Protein AF-A0AAV9L7Q2-F1 (afdb_monomer_lite)

Foldseek 3Di:
DDQCCVAPVDDPDDDDRLDDPVQQCDDLQQLHVVDPPPVLLVLLVLQVVLLCLLVQPPDPVSVVCCVPFQVPHRLQVTCRPVPDPSSNCSSVSCVLCVVLVHPSCVANVDPDGDSVVSSDSSVDDHDGDPCSCLQPVDPDDPVVSVQVSCLVVQRDDQLVVCVVVVNDDDQADPFQSPDGTGSCCCCPNPPRNVVD

Organism: NCBI:txid50273

Secondary structure (DSSP, 8-state):
--HHHHHHSSSSS----SS-HHHHHS-GGGTS-----HHHHHHHHHHHHHHHHHTT-S-HHHHHHIIIIITTS-GGG---TTS-HHHHHHHHTTHHHHHTT--HHHHHS-S---HHHHHHHTT---PPPTTHHHHHS--S-HHHHHHHHHHHTT-S--HHHHHTTT-----B-TTTSSSB--HHIIIII-TTGGG-

Sequence (196 aa):
MCKRFLWKGDAQSKGKALIAWDTLCWHNVVGGLNITDVYIWNKAAILKHLWNLAQKKDKLWIVRVHTYYIKGRRPWEVAGQQASWMVRKIIQAGHWISEAGIPMTEIMDADDFTIKGMHKKLRGDFIKVPWRRLTCINQGNSKWIFILYLTIHRRLYTMDRLDKWGIHTDQVCALCKQELETHQHLFFSCTMAARI

Radius of gyration: 24.39 Å; chains: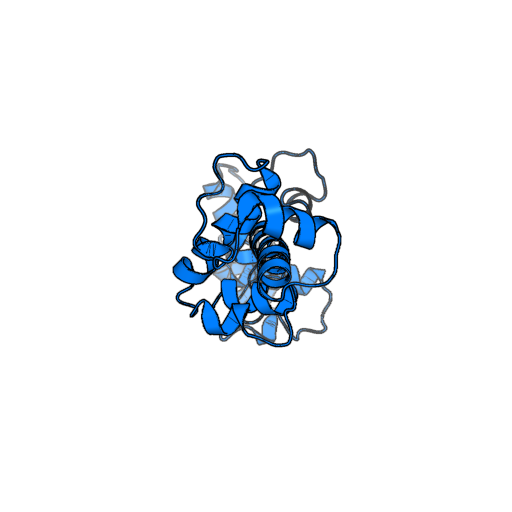 1; bounding box: 53×34×66 Å

InterPro domains:
  IPR026960 Reverse transcriptase zinc-binding domain [PF13966] (113-195)

Structure (mmCIF, N/CA/C/O backbone):
data_AF-A0AAV9L7Q2-F1
#
_entry.id   AF-A0AAV9L7Q2-F1
#
loop_
_atom_site.group_PDB
_atom_site.id
_atom_site.type_symbol
_atom_site.label_atom_id
_atom_site.label_alt_id
_atom_site.label_comp_id
_atom_site.label_asym_id
_atom_site.label_entity_id
_atom_site.label_seq_id
_atom_site.pdbx_PDB_ins_code
_atom_site.Cartn_x
_atom_site.Cartn_y
_atom_site.Cartn_z
_atom_site.occupancy
_atom_site.B_iso_or_equiv
_atom_site.auth_seq_id
_atom_site.auth_comp_id
_atom_site.auth_asym_id
_atom_site.auth_atom_id
_atom_site.pdbx_PDB_model_num
ATOM 1 N N . MET A 1 1 ? 9.980 6.370 5.072 1.00 55.12 1 MET A N 1
ATOM 2 C CA . MET A 1 1 ? 10.642 6.617 3.770 1.00 55.12 1 MET A CA 1
ATOM 3 C C . MET A 1 1 ? 9.887 7.730 3.053 1.00 55.12 1 MET A C 1
ATOM 5 O O . MET A 1 1 ? 8.682 7.595 2.889 1.00 55.12 1 MET A O 1
ATOM 9 N N . CYS A 1 2 ? 10.539 8.834 2.683 1.00 66.25 2 CYS A N 1
ATOM 10 C CA . CYS A 1 2 ? 9.882 9.935 1.967 1.00 66.25 2 CYS A CA 1
ATOM 11 C C . CYS A 1 2 ? 9.852 9.647 0.456 1.00 66.25 2 CYS A C 1
ATOM 13 O O . CYS A 1 2 ? 10.882 9.289 -0.115 1.00 66.25 2 CYS A O 1
ATOM 15 N N . LYS A 1 3 ? 8.699 9.848 -0.202 1.00 73.69 3 LYS A N 1
ATOM 16 C CA . LYS A 1 3 ? 8.535 9.677 -1.661 1.00 73.69 3 LYS A CA 1
ATOM 17 C C . LYS A 1 3 ? 9.575 10.450 -2.472 1.00 73.69 3 LYS A C 1
ATOM 19 O O . 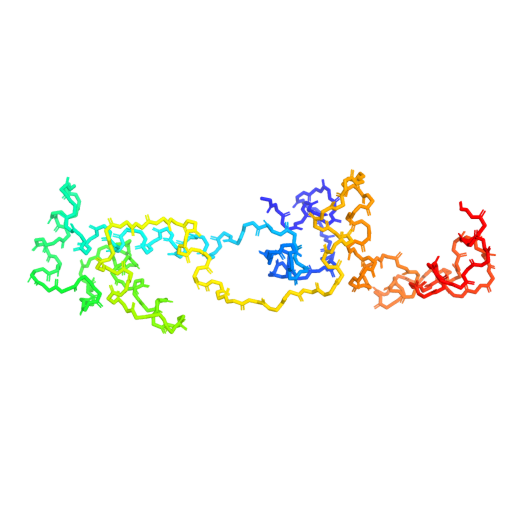LYS A 1 3 ? 10.014 9.962 -3.505 1.00 73.69 3 LYS A O 1
ATOM 24 N N . ARG A 1 4 ? 9.975 11.636 -2.007 1.00 76.06 4 ARG A N 1
ATOM 25 C CA . ARG A 1 4 ? 10.960 12.494 -2.689 1.00 76.06 4 ARG A CA 1
ATOM 26 C C . ARG A 1 4 ? 12.377 11.936 -2.603 1.00 76.06 4 ARG A C 1
ATOM 28 O O . ARG A 1 4 ? 13.047 11.829 -3.626 1.00 76.06 4 ARG A O 1
ATOM 35 N N . PHE A 1 5 ? 12.758 11.465 -1.417 1.00 79.50 5 PHE A N 1
ATOM 36 C CA . PHE A 1 5 ? 14.078 10.891 -1.172 1.00 79.50 5 PHE A CA 1
ATOM 37 C C . PHE A 1 5 ? 14.371 9.706 -2.095 1.00 79.50 5 PHE A C 1
ATOM 39 O O . PHE A 1 5 ? 15.460 9.619 -2.647 1.00 79.50 5 PHE A O 1
ATOM 46 N N . LEU A 1 6 ? 13.382 8.838 -2.338 1.00 81.00 6 LEU A N 1
ATOM 47 C CA . LEU A 1 6 ? 13.566 7.675 -3.211 1.00 81.00 6 LEU A CA 1
ATOM 48 C C . LEU A 1 6 ? 13.967 8.054 -4.648 1.00 81.00 6 LEU A C 1
ATOM 50 O O . LEU A 1 6 ? 14.727 7.328 -5.278 1.00 81.00 6 LEU A O 1
ATOM 54 N N . TRP A 1 7 ? 13.452 9.168 -5.174 1.00 83.00 7 TRP A N 1
ATOM 55 C CA . TRP A 1 7 ? 13.636 9.540 -6.581 1.00 83.00 7 TRP A CA 1
ATOM 56 C C . TRP A 1 7 ? 14.749 10.555 -6.825 1.00 83.00 7 TRP A C 1
ATOM 58 O O . TRP A 1 7 ? 15.252 10.632 -7.945 1.00 83.00 7 TRP A O 1
ATOM 68 N N . LYS A 1 8 ? 15.104 11.358 -5.820 1.00 78.81 8 LYS A N 1
ATOM 69 C CA . LYS A 1 8 ? 16.097 12.431 -5.960 1.00 78.81 8 LYS A CA 1
ATOM 70 C C . LYS A 1 8 ? 17.261 12.348 -4.975 1.00 78.81 8 LYS A C 1
ATOM 72 O O . LYS A 1 8 ? 18.233 13.063 -5.158 1.00 78.81 8 LYS A O 1
ATOM 77 N N . GLY A 1 9 ? 17.192 11.473 -3.972 1.00 79.00 9 GLY A N 1
ATOM 78 C CA . GLY A 1 9 ? 18.220 11.364 -2.933 1.00 79.00 9 GLY A CA 1
ATOM 79 C C . GLY A 1 9 ? 18.157 12.470 -1.877 1.00 79.00 9 GLY A C 1
ATOM 80 O O . GLY A 1 9 ? 18.974 12.482 -0.964 1.00 79.00 9 GLY A O 1
ATOM 81 N N . ASP A 1 10 ? 17.171 13.368 -1.957 1.00 77.69 10 ASP A N 1
ATOM 82 C CA . ASP A 1 10 ? 16.963 14.444 -0.993 1.00 77.69 10 ASP A CA 1
ATOM 83 C C . ASP A 1 10 ? 15.457 14.665 -0.708 1.00 77.69 10 ASP A C 1
ATOM 85 O O . ASP A 1 10 ? 14.577 14.125 -1.388 1.00 77.69 10 ASP A O 1
ATOM 89 N N . ALA A 1 11 ? 15.144 15.425 0.346 1.00 74.19 11 ALA A N 1
ATOM 90 C CA . ALA A 1 11 ? 13.765 15.695 0.763 1.00 74.19 11 ALA A CA 1
ATOM 91 C C . ALA A 1 11 ? 13.151 16.982 0.169 1.00 74.19 11 ALA A C 1
ATOM 93 O O . ALA A 1 11 ? 11.924 17.145 0.213 1.00 74.19 11 ALA A O 1
ATOM 94 N N . GLN A 1 12 ? 13.973 17.893 -0.357 1.00 75.94 12 GLN A N 1
ATOM 95 C CA . GLN A 1 12 ? 13.590 19.276 -0.671 1.00 75.94 12 GLN A CA 1
ATOM 96 C C . GLN A 1 12 ? 13.444 19.544 -2.171 1.00 75.94 12 GLN A C 1
ATOM 98 O O . GLN A 1 12 ? 12.677 20.422 -2.572 1.00 75.94 12 GLN A O 1
ATOM 103 N N . SER A 1 13 ? 14.125 18.779 -3.015 1.00 73.44 13 SER A N 1
ATOM 104 C CA . SER A 1 13 ? 14.083 18.937 -4.455 1.00 73.44 13 SER A CA 1
ATOM 105 C C . SER A 1 13 ? 12.725 18.534 -5.013 1.00 73.44 13 SER A C 1
ATOM 107 O O . SER A 1 13 ? 12.069 17.559 -4.619 1.00 73.44 13 SER A O 1
ATOM 109 N N . LYS A 1 14 ? 12.276 19.341 -5.972 1.00 68.81 14 LYS A N 1
ATOM 110 C CA . LYS A 1 14 ? 11.102 19.036 -6.778 1.00 68.81 14 LYS A CA 1
ATOM 111 C C . LYS A 1 14 ? 11.534 18.040 -7.851 1.00 68.81 14 LYS A C 1
ATOM 113 O O . LYS A 1 14 ? 12.438 18.303 -8.638 1.00 68.81 14 LYS A O 1
ATOM 118 N N . GLY A 1 15 ? 10.894 16.877 -7.876 1.00 68.56 15 GLY A N 1
ATOM 119 C CA . GLY A 1 15 ? 11.212 15.808 -8.815 1.00 68.56 15 GLY A CA 1
ATOM 120 C C . GLY A 1 15 ? 9.978 15.016 -9.217 1.00 68.56 15 GLY A C 1
ATOM 121 O O . GLY A 1 15 ? 9.028 14.886 -8.444 1.00 68.56 15 GLY A O 1
ATOM 122 N N . LYS A 1 16 ? 9.999 14.479 -10.440 1.00 75.75 16 LYS A N 1
ATOM 123 C CA . LYS A 1 16 ? 8.966 13.566 -10.930 1.00 75.75 16 LYS A CA 1
ATOM 124 C C . LYS A 1 16 ? 9.207 12.171 -10.348 1.00 75.75 16 LYS A C 1
ATOM 126 O O . LYS A 1 16 ? 10.326 11.664 -10.376 1.00 75.75 16 LYS A O 1
ATOM 131 N N . ALA A 1 17 ? 8.151 11.559 -9.819 1.00 83.88 17 ALA A N 1
ATOM 132 C CA . ALA A 1 17 ? 8.174 10.161 -9.407 1.00 83.88 17 ALA A CA 1
ATOM 133 C C . ALA A 1 17 ? 8.023 9.268 -10.642 1.00 83.88 17 ALA A C 1
ATOM 135 O O . ALA A 1 17 ? 7.105 9.474 -11.434 1.00 83.88 17 ALA A O 1
ATOM 136 N N . LEU A 1 18 ? 8.904 8.280 -10.80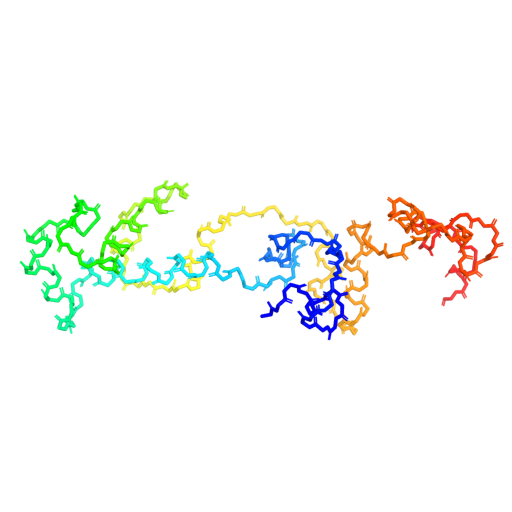3 1.00 86.75 18 LEU A N 1
ATOM 137 C CA . LEU A 1 18 ? 8.865 7.387 -11.965 1.00 86.75 18 LEU A CA 1
ATOM 138 C C . LEU A 1 18 ? 7.762 6.329 -11.858 1.00 86.75 18 LEU A C 1
ATOM 140 O O . LEU A 1 18 ? 7.194 5.914 -12.869 1.00 86.75 18 LEU A O 1
ATOM 144 N N . ILE A 1 19 ? 7.454 5.908 -10.632 1.00 88.81 19 ILE A N 1
ATOM 145 C CA . ILE A 1 19 ? 6.418 4.925 -10.306 1.00 88.81 19 ILE A CA 1
ATOM 146 C C . ILE A 1 19 ? 5.491 5.525 -9.243 1.00 88.81 19 ILE A C 1
ATOM 148 O O . ILE A 1 19 ? 5.931 6.284 -8.369 1.00 88.81 19 ILE A O 1
ATOM 152 N N . ALA A 1 20 ? 4.196 5.214 -9.345 1.00 88.00 20 ALA A N 1
ATOM 153 C CA . ALA A 1 20 ? 3.194 5.636 -8.374 1.00 88.00 20 ALA A CA 1
ATOM 154 C C . ALA A 1 20 ? 3.522 5.078 -6.981 1.00 88.00 20 ALA A C 1
ATOM 156 O O . ALA A 1 20 ? 4.035 3.970 -6.846 1.00 88.00 20 ALA A O 1
ATOM 157 N N . TRP A 1 21 ? 3.232 5.856 -5.936 1.00 85.75 21 TRP A N 1
ATOM 158 C CA . TRP A 1 21 ? 3.586 5.463 -4.570 1.00 85.75 21 TRP A CA 1
ATOM 159 C C . TRP A 1 21 ? 2.870 4.178 -4.143 1.00 85.75 21 TRP A C 1
ATOM 161 O O . TRP A 1 21 ? 3.506 3.284 -3.595 1.00 85.75 21 TRP A O 1
ATOM 171 N N . ASP A 1 22 ? 1.596 4.048 -4.510 1.00 86.62 22 ASP A N 1
ATOM 172 C CA . ASP A 1 22 ? 0.780 2.873 -4.198 1.00 86.62 22 ASP A CA 1
ATOM 173 C C . ASP A 1 22 ? 1.386 1.593 -4.788 1.00 86.62 22 ASP A C 1
ATOM 175 O O . ASP A 1 22 ? 1.487 0.580 -4.101 1.00 86.62 22 ASP A O 1
ATOM 179 N N . THR A 1 23 ? 1.913 1.659 -6.017 1.00 88.06 23 THR A N 1
ATOM 180 C CA . THR A 1 23 ? 2.610 0.533 -6.659 1.00 88.06 23 THR A CA 1
ATOM 181 C C . THR A 1 23 ? 3.879 0.139 -5.905 1.00 88.06 23 THR A C 1
ATOM 183 O O . THR A 1 23 ? 4.173 -1.046 -5.773 1.00 88.06 23 THR A O 1
ATOM 186 N N . LEU A 1 24 ? 4.635 1.102 -5.368 1.00 89.12 24 LEU A N 1
ATOM 187 C CA . LEU A 1 24 ? 5.830 0.802 -4.569 1.00 89.12 24 LEU A CA 1
ATOM 188 C C . LEU A 1 24 ? 5.479 0.139 -3.231 1.00 89.12 24 LEU A C 1
ATOM 190 O O . LEU A 1 24 ? 6.252 -0.679 -2.726 1.00 89.12 24 LEU A O 1
ATOM 194 N N . CYS A 1 25 ? 4.321 0.485 -2.667 1.00 89.19 25 CYS A N 1
ATOM 195 C CA . CYS A 1 25 ? 3.822 -0.079 -1.419 1.00 89.19 25 CYS A CA 1
ATOM 196 C C . CYS A 1 25 ? 3.298 -1.518 -1.549 1.00 89.19 25 CYS A C 1
ATOM 198 O O . CYS A 1 25 ? 3.105 -2.217 -0.547 1.00 89.19 25 CYS A O 1
ATOM 200 N N . TRP A 1 26 ? 3.089 -1.998 -2.775 1.00 87.19 26 TRP A N 1
ATOM 201 C CA . TRP A 1 26 ? 2.716 -3.385 -3.009 1.00 87.19 26 TRP A CA 1
ATOM 202 C C . TRP A 1 26 ? 3.839 -4.357 -2.640 1.00 87.19 26 TRP A C 1
ATOM 204 O O . TRP A 1 26 ? 5.021 -4.009 -2.599 1.00 87.19 26 TRP A O 1
ATOM 214 N N . HIS A 1 27 ? 3.472 -5.612 -2.377 1.00 86.94 27 HIS A N 1
ATOM 215 C CA . HIS A 1 27 ? 4.446 -6.657 -2.080 1.00 86.94 27 HIS A CA 1
ATOM 216 C C . HIS A 1 27 ? 5.370 -6.896 -3.286 1.00 86.94 27 HIS A C 1
ATOM 218 O O . HIS A 1 27 ? 4.969 -6.748 -4.442 1.00 86.94 27 HIS A O 1
ATOM 224 N N . ASN A 1 28 ? 6.607 -7.318 -3.033 1.00 86.06 28 ASN A N 1
ATOM 225 C CA . ASN A 1 28 ? 7.577 -7.541 -4.106 1.00 86.06 28 ASN A CA 1
ATOM 226 C C . ASN A 1 28 ? 7.068 -8.572 -5.139 1.00 86.06 28 ASN A C 1
ATOM 228 O O . ASN A 1 28 ? 7.155 -8.346 -6.344 1.00 86.06 28 ASN A O 1
ATOM 232 N N . VAL A 1 29 ? 6.413 -9.644 -4.677 1.00 87.50 29 VAL A N 1
ATOM 233 C CA . VAL A 1 29 ? 5.844 -10.707 -5.531 1.00 87.50 29 VAL A CA 1
ATOM 234 C C . VAL A 1 29 ? 4.767 -10.247 -6.514 1.00 87.50 29 VAL A C 1
ATOM 236 O O . VAL A 1 29 ? 4.442 -11.004 -7.425 1.00 87.50 29 VAL A O 1
ATOM 239 N N . VAL A 1 30 ? 4.206 -9.052 -6.329 1.00 89.00 30 VAL A N 1
ATOM 240 C CA . VAL A 1 30 ? 3.172 -8.468 -7.203 1.00 89.00 30 VAL A CA 1
ATOM 241 C C . VAL A 1 30 ? 3.696 -7.237 -7.946 1.00 89.00 30 VAL A C 1
ATOM 243 O O . VAL A 1 30 ? 2.945 -6.518 -8.592 1.00 89.00 30 VAL A O 1
ATOM 246 N N . GLY A 1 31 ? 5.007 -7.001 -7.871 1.00 87.62 31 GLY A N 1
ATOM 247 C CA . GLY A 1 31 ? 5.688 -5.947 -8.606 1.00 87.62 31 GLY A CA 1
ATOM 248 C C . GLY A 1 31 ? 5.847 -4.620 -7.868 1.00 87.62 31 GLY A C 1
ATOM 249 O O . GLY A 1 31 ? 6.165 -3.619 -8.513 1.00 87.62 31 GLY A O 1
ATOM 250 N N . GLY A 1 32 ? 5.673 -4.600 -6.544 1.00 90.31 32 GLY A N 1
ATOM 251 C CA . GLY A 1 32 ? 6.060 -3.468 -5.697 1.00 90.31 32 GLY A CA 1
ATOM 252 C C . GLY A 1 32 ? 7.448 -3.615 -5.069 1.00 90.31 32 GLY A C 1
ATOM 253 O O . GLY A 1 32 ? 8.213 -4.513 -5.418 1.00 90.31 32 GLY A O 1
ATOM 254 N N . LEU A 1 33 ? 7.773 -2.732 -4.123 1.00 87.81 33 LEU A N 1
ATOM 255 C CA . LEU A 1 33 ? 9.021 -2.757 -3.343 1.00 87.81 33 LEU A CA 1
ATOM 256 C C . LEU A 1 33 ? 8.795 -3.137 -1.874 1.00 87.81 33 LEU A C 1
ATOM 258 O O . LEU A 1 33 ? 9.715 -3.062 -1.064 1.00 87.81 33 LEU A O 1
ATOM 262 N N . ASN A 1 34 ? 7.576 -3.552 -1.522 1.00 87.38 34 ASN A N 1
ATOM 263 C CA . ASN A 1 34 ? 7.167 -3.895 -0.163 1.00 87.38 34 ASN A CA 1
ATOM 264 C C . ASN A 1 34 ? 7.378 -2.746 0.843 1.00 87.38 34 ASN A C 1
ATOM 266 O O . ASN A 1 34 ? 7.644 -2.982 2.022 1.00 87.38 34 ASN A O 1
ATOM 270 N N . ILE A 1 35 ? 7.264 -1.496 0.381 1.00 88.69 35 ILE A N 1
ATOM 271 C CA . ILE A 1 35 ? 7.284 -0.326 1.262 1.00 88.69 35 ILE A CA 1
ATOM 272 C C . ILE A 1 35 ? 5.987 -0.320 2.074 1.00 88.69 35 ILE A C 1
ATOM 274 O O . ILE A 1 35 ? 4.900 -0.453 1.521 1.00 88.69 35 ILE A O 1
ATOM 278 N N . THR A 1 36 ? 6.074 -0.149 3.392 1.00 86.81 36 THR A N 1
ATOM 279 C CA . THR A 1 36 ? 4.872 -0.112 4.232 1.00 86.81 36 THR A CA 1
ATOM 280 C C . THR A 1 36 ? 3.973 1.057 3.841 1.00 86.81 36 THR A C 1
ATOM 282 O O . THR A 1 36 ? 4.381 2.218 3.926 1.00 86.81 36 THR A O 1
ATOM 285 N N . ASP A 1 37 ? 2.736 0.746 3.456 1.00 89.44 37 ASP A N 1
ATOM 286 C CA . ASP A 1 37 ? 1.684 1.739 3.289 1.00 89.44 37 ASP A CA 1
ATOM 287 C C . ASP A 1 37 ? 1.263 2.250 4.671 1.00 89.44 37 ASP A C 1
ATOM 289 O O . ASP A 1 37 ? 0.546 1.585 5.420 1.00 89.44 37 ASP A O 1
ATOM 293 N N . VAL A 1 38 ? 1.741 3.442 5.026 1.00 89.81 38 VAL A N 1
ATOM 294 C CA . VAL A 1 38 ? 1.464 4.062 6.327 1.00 89.81 38 VAL A CA 1
ATOM 295 C C . VAL A 1 38 ? -0.030 4.334 6.509 1.00 89.81 38 VAL A C 1
ATOM 297 O O . VAL A 1 38 ? -0.523 4.271 7.634 1.00 89.81 38 VAL A O 1
ATOM 300 N N . TYR A 1 39 ? -0.769 4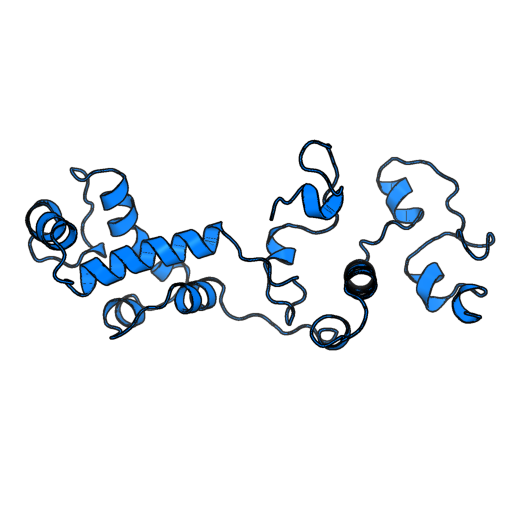.598 5.430 1.00 90.62 39 TYR A N 1
ATOM 301 C CA . TYR A 1 39 ? -2.196 4.879 5.501 1.00 90.62 39 TYR A CA 1
ATOM 302 C C . TYR A 1 39 ? -2.985 3.616 5.863 1.00 90.62 39 TYR A C 1
ATOM 304 O O . TYR A 1 39 ? -3.751 3.624 6.831 1.00 90.62 39 TYR A O 1
ATOM 312 N N . ILE A 1 40 ? -2.738 2.501 5.169 1.00 91.75 40 ILE A N 1
ATOM 313 C CA . ILE A 1 40 ? -3.384 1.215 5.485 1.00 91.75 40 ILE A CA 1
ATOM 314 C C . ILE A 1 40 ? -2.890 0.682 6.836 1.00 91.75 40 ILE A C 1
ATOM 316 O O . ILE A 1 40 ? -3.672 0.137 7.617 1.00 91.75 40 ILE A O 1
ATOM 320 N N . TRP A 1 41 ? -1.609 0.869 7.164 1.00 93.81 41 TRP A N 1
ATOM 321 C CA . TRP A 1 41 ? -1.063 0.468 8.461 1.00 93.81 41 TRP A CA 1
ATOM 322 C C . TRP A 1 41 ? -1.730 1.222 9.612 1.00 93.81 41 TRP A C 1
ATOM 324 O O . TRP A 1 41 ? -2.072 0.624 10.632 1.00 93.81 41 TRP A O 1
ATOM 334 N N . ASN A 1 42 ? -1.977 2.521 9.437 1.00 94.94 42 ASN A N 1
ATOM 335 C CA . ASN A 1 42 ? -2.701 3.325 10.412 1.00 94.94 42 ASN A CA 1
ATOM 336 C C . ASN A 1 42 ? -4.159 2.862 10.565 1.00 94.94 42 ASN A C 1
ATOM 338 O O . ASN A 1 42 ? -4.631 2.727 11.692 1.00 94.94 42 ASN A O 1
ATOM 342 N N . LYS A 1 43 ? -4.855 2.523 9.467 1.00 94.81 43 LYS A N 1
ATOM 343 C CA . LYS A 1 43 ? -6.192 1.897 9.542 1.00 94.81 43 LYS A CA 1
ATOM 344 C C . LYS A 1 43 ? -6.161 0.618 10.382 1.00 94.81 43 LYS A C 1
ATOM 346 O O . LYS A 1 43 ? -6.959 0.467 11.303 1.00 94.81 43 LYS A O 1
ATOM 351 N N . ALA A 1 44 ? -5.198 -0.269 10.126 1.00 95.31 44 ALA A N 1
ATOM 352 C CA . ALA A 1 44 ? -5.016 -1.502 10.891 1.00 95.31 44 ALA A CA 1
ATOM 353 C C . ALA A 1 44 ? -4.712 -1.244 12.382 1.00 95.31 44 ALA A C 1
ATOM 355 O O . ALA A 1 44 ? -5.208 -1.965 13.248 1.00 95.31 44 ALA A O 1
ATOM 356 N N . ALA A 1 45 ? -3.935 -0.206 12.701 1.00 95.44 45 ALA A N 1
ATOM 357 C CA . ALA A 1 45 ? -3.647 0.188 14.079 1.00 95.44 45 ALA A CA 1
ATOM 358 C C . ALA A 1 45 ? -4.893 0.729 14.803 1.00 95.44 45 ALA A C 1
ATOM 360 O O . ALA A 1 45 ? -5.156 0.357 15.944 1.00 95.44 45 ALA A O 1
ATOM 361 N N . ILE A 1 46 ? -5.713 1.544 14.138 1.00 95.19 46 ILE A N 1
ATOM 362 C CA . ILE A 1 46 ? -6.986 2.024 14.695 1.00 95.19 46 ILE A CA 1
ATOM 363 C C . ILE A 1 46 ? -7.959 0.850 14.896 1.00 95.19 46 ILE A C 1
ATOM 365 O O . ILE A 1 46 ? -8.595 0.751 15.946 1.00 95.19 46 ILE A O 1
ATOM 369 N N . LEU A 1 47 ? -8.021 -0.093 13.952 1.00 94.94 47 LEU A N 1
ATOM 370 C CA . LEU A 1 47 ? -8.808 -1.320 14.102 1.00 94.94 47 LEU A CA 1
ATOM 371 C C . LEU A 1 47 ? -8.347 -2.174 15.289 1.00 94.94 47 LEU A C 1
ATOM 373 O O . LEU A 1 47 ? -9.188 -2.759 15.965 1.00 94.94 47 LEU A O 1
ATOM 377 N N . LYS A 1 48 ? -7.049 -2.185 15.626 1.00 94.31 48 LYS A N 1
ATOM 378 C CA . LYS A 1 48 ? -6.567 -2.834 16.859 1.00 94.31 48 LYS A CA 1
ATOM 379 C C . LYS A 1 48 ? -7.198 -2.214 18.105 1.00 94.31 48 LYS A C 1
ATOM 381 O O . LYS A 1 48 ? -7.498 -2.931 19.059 1.00 94.31 48 LYS A O 1
ATOM 386 N N . HIS A 1 49 ? -7.386 -0.895 18.130 1.00 93.12 49 HIS A N 1
ATOM 387 C CA . HIS A 1 49 ? -8.071 -0.232 19.239 1.00 93.12 49 HIS A CA 1
ATOM 388 C C . HIS A 1 49 ? -9.554 -0.599 19.294 1.00 93.12 49 HIS A C 1
ATOM 390 O O . HIS A 1 49 ? -10.054 -0.850 20.389 1.00 93.12 49 HIS A O 1
ATOM 396 N N . LEU A 1 50 ? -10.225 -0.695 18.143 1.00 93.06 50 LEU A N 1
ATOM 397 C CA . LEU A 1 50 ? -11.613 -1.153 18.071 1.00 93.06 50 LEU A CA 1
ATOM 398 C C . LEU A 1 50 ? -11.754 -2.599 18.568 1.00 93.06 50 LEU A C 1
ATOM 400 O O . LEU A 1 50 ? -12.619 -2.881 19.391 1.00 93.06 50 LEU A O 1
ATOM 404 N N . TRP A 1 51 ? -10.843 -3.484 18.165 1.00 93.81 51 TRP A N 1
ATOM 405 C CA . TRP A 1 51 ? -10.782 -4.860 18.659 1.00 93.81 51 TRP A CA 1
ATOM 406 C C . TRP A 1 51 ? -10.540 -4.925 20.175 1.00 93.81 51 TRP A C 1
ATOM 408 O O . TRP A 1 51 ? -11.206 -5.674 20.880 1.00 93.81 51 TRP A O 1
ATOM 418 N N . ASN A 1 52 ? -9.655 -4.082 20.727 1.00 91.50 52 ASN A N 1
ATOM 419 C CA . ASN A 1 52 ? -9.464 -4.013 22.182 1.00 91.50 52 ASN A CA 1
ATOM 420 C C . ASN A 1 52 ? -10.744 -3.566 22.920 1.00 91.50 52 ASN A C 1
ATOM 422 O O . ASN A 1 52 ? -10.976 -4.024 24.039 1.00 91.50 52 ASN A O 1
ATOM 426 N N . LEU A 1 53 ? -11.553 -2.678 22.321 1.00 90.69 53 LEU A N 1
ATOM 427 C CA . LEU A 1 53 ? -12.863 -2.299 22.863 1.00 90.69 53 LEU A CA 1
ATOM 428 C C . LEU A 1 53 ? -13.845 -3.475 22.809 1.00 90.69 53 LEU A C 1
ATOM 430 O O . LEU A 1 53 ? -14.567 -3.683 23.780 1.00 90.69 53 LEU A O 1
ATO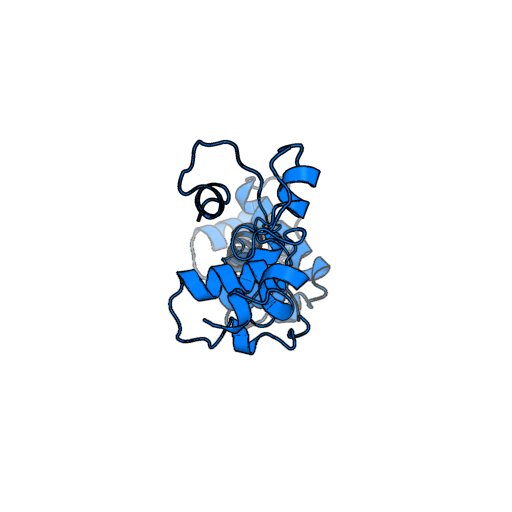M 434 N N . ALA A 1 54 ? -13.859 -4.238 21.714 1.00 88.69 54 ALA A N 1
ATOM 435 C CA . ALA A 1 54 ? -14.717 -5.413 21.549 1.00 88.69 54 ALA A CA 1
ATOM 436 C C . ALA A 1 54 ? -14.420 -6.488 22.603 1.00 88.69 54 ALA A C 1
ATOM 438 O O . ALA A 1 54 ? -15.322 -6.932 23.305 1.00 88.69 54 ALA A O 1
ATOM 439 N N . GLN A 1 55 ? -13.136 -6.792 22.796 1.00 87.69 55 GLN A N 1
ATOM 440 C CA . GLN A 1 55 ? -12.640 -7.793 23.743 1.00 87.69 55 GLN A CA 1
ATOM 441 C C . GLN A 1 55 ? -12.665 -7.335 25.210 1.00 87.69 55 GLN A C 1
ATOM 443 O O . GLN A 1 55 ? -12.121 -8.017 26.072 1.00 87.69 55 GLN A O 1
ATOM 448 N N . LYS A 1 56 ? -13.237 -6.154 25.502 1.00 76.88 56 LYS A N 1
ATOM 449 C CA . LYS A 1 56 ? -13.338 -5.565 26.850 1.00 76.88 56 LYS A CA 1
ATOM 450 C C . LYS A 1 56 ? -12.053 -5.706 27.673 1.00 76.88 56 LYS A C 1
ATOM 452 O O . LYS A 1 56 ? -12.099 -6.045 28.850 1.00 76.88 56 LYS A O 1
ATOM 457 N N . LYS A 1 57 ? -10.892 -5.445 27.066 1.00 73.81 57 LYS A N 1
ATOM 458 C CA . LYS A 1 57 ? -9.628 -5.556 27.806 1.00 73.81 57 LYS A CA 1
ATOM 459 C C . LYS A 1 57 ? -9.658 -4.642 29.027 1.00 73.81 57 LYS A C 1
ATOM 461 O O . LYS A 1 57 ? -10.005 -3.469 28.878 1.00 73.81 57 LYS A O 1
ATOM 466 N N . ASP A 1 58 ? -9.223 -5.151 30.179 1.00 73.94 58 ASP A N 1
ATOM 467 C CA . ASP A 1 58 ? -9.159 -4.418 31.450 1.00 73.94 58 ASP A CA 1
ATOM 468 C C . ASP A 1 58 ? -8.117 -3.294 31.413 1.00 73.94 58 ASP A C 1
ATOM 470 O O . ASP A 1 58 ? -7.014 -3.361 31.952 1.00 73.94 58 ASP A O 1
ATOM 474 N N . LYS A 1 59 ? -8.462 -2.222 30.704 1.00 85.31 59 LYS A N 1
ATOM 475 C CA . LYS A 1 59 ? -7.729 -0.963 30.661 1.00 85.31 59 LYS A CA 1
ATOM 476 C C . LYS A 1 59 ? -8.693 0.144 31.040 1.00 85.31 59 LYS A C 1
ATOM 478 O O . LYS A 1 59 ? -9.789 0.228 30.491 1.00 85.31 59 LYS A O 1
ATOM 483 N N . LEU A 1 60 ? -8.254 1.059 31.901 1.00 88.50 60 LEU A N 1
ATOM 484 C CA . LEU A 1 60 ? -9.093 2.146 32.425 1.00 88.50 60 LEU A CA 1
ATOM 485 C C . LEU A 1 60 ? -9.810 2.957 31.334 1.00 88.50 60 LEU A C 1
ATOM 487 O O . LEU A 1 60 ? -10.980 3.305 31.483 1.00 88.50 60 LEU A O 1
ATOM 491 N N . TRP A 1 61 ? -9.137 3.241 30.215 1.00 88.62 61 TRP A N 1
ATOM 492 C CA . TRP A 1 61 ? -9.755 3.983 29.114 1.00 88.62 61 TRP A CA 1
ATOM 493 C C . TRP A 1 61 ? -10.842 3.172 28.387 1.00 88.62 61 TRP A C 1
ATOM 495 O O . TRP A 1 61 ? -11.823 3.758 27.941 1.00 88.62 61 TRP A O 1
ATOM 505 N N . ILE A 1 62 ? -10.704 1.843 28.309 1.00 89.00 62 ILE A N 1
ATOM 506 C CA . ILE A 1 62 ? -11.697 0.934 27.714 1.00 89.00 62 ILE A CA 1
ATOM 507 C C . ILE A 1 62 ? -12.924 0.873 28.617 1.00 89.00 62 ILE A C 1
ATOM 509 O O . ILE A 1 62 ? -14.034 1.084 28.137 1.00 89.00 62 ILE A O 1
ATOM 513 N N . VAL A 1 63 ? -12.718 0.692 29.925 1.00 87.50 63 VAL A N 1
ATOM 514 C CA . VAL A 1 63 ? -13.794 0.712 30.928 1.00 87.50 63 VAL A CA 1
ATOM 515 C C . VAL A 1 63 ? -14.567 2.028 30.855 1.00 87.50 63 VAL A C 1
ATOM 517 O O . VAL A 1 63 ? -15.784 2.016 30.702 1.00 87.50 63 VAL A O 1
ATOM 520 N N . ARG A 1 64 ? -13.875 3.177 30.844 1.00 88.19 64 ARG A N 1
ATOM 521 C CA . ARG A 1 64 ? -14.523 4.491 30.692 1.00 88.19 64 ARG A CA 1
ATOM 522 C C . ARG A 1 64 ? -15.324 4.603 29.396 1.00 88.19 64 ARG A C 1
ATOM 524 O O . ARG A 1 64 ? -16.465 5.056 29.426 1.00 88.19 64 ARG A O 1
ATOM 531 N N . VAL A 1 65 ? -14.756 4.199 28.260 1.00 87.94 65 VAL A N 1
ATOM 532 C CA . VAL A 1 65 ? -15.468 4.259 26.973 1.00 87.94 65 VAL A CA 1
ATOM 533 C C . VAL A 1 65 ? -16.724 3.383 26.995 1.00 87.94 65 VAL A C 1
ATOM 535 O O . VAL A 1 65 ? -17.770 3.804 26.492 1.00 87.94 65 VAL A O 1
ATOM 538 N N . HIS A 1 66 ? -16.655 2.211 27.630 1.00 88.44 66 HIS A N 1
ATOM 539 C CA . HIS A 1 66 ? -17.806 1.329 27.801 1.00 88.44 66 HIS A CA 1
ATOM 540 C C . HIS A 1 66 ? -18.902 1.944 28.673 1.00 88.44 66 HIS A C 1
ATOM 542 O O . HIS A 1 66 ? -20.062 1.950 28.257 1.00 88.44 66 HIS A O 1
ATOM 548 N N . THR A 1 67 ? -18.544 2.520 29.822 1.00 87.81 67 THR A N 1
ATOM 549 C CA . THR A 1 67 ? -19.499 3.124 30.763 1.00 87.81 67 THR A CA 1
ATOM 550 C C . THR A 1 67 ? -20.186 4.363 30.187 1.00 87.81 67 THR A C 1
ATOM 552 O O . THR A 1 67 ? -21.403 4.500 30.294 1.00 87.81 67 THR A O 1
ATOM 555 N N . TYR A 1 68 ? -19.434 5.266 29.548 1.00 88.19 68 TYR A N 1
ATOM 556 C CA . TYR A 1 68 ? -19.985 6.543 29.084 1.00 88.19 68 TYR A CA 1
ATOM 557 C C . TYR A 1 68 ? -20.648 6.459 27.703 1.00 88.19 68 TYR A C 1
ATOM 559 O O . TYR A 1 68 ? -21.717 7.045 27.508 1.00 88.19 68 TYR A O 1
ATOM 567 N N . TYR A 1 69 ? -20.046 5.744 26.744 1.00 87.56 69 TYR A N 1
ATOM 568 C CA . TYR A 1 69 ? -20.469 5.803 25.337 1.00 87.56 69 TYR A CA 1
ATOM 569 C C . TYR A 1 69 ? -21.167 4.531 24.848 1.00 87.56 69 TYR A C 1
ATOM 571 O O . TYR A 1 69 ? -22.213 4.623 24.203 1.00 87.56 69 TYR A O 1
ATOM 579 N N . ILE A 1 70 ? -20.607 3.351 25.134 1.00 86.62 70 ILE A N 1
ATOM 580 C CA . ILE A 1 70 ? -21.093 2.096 24.538 1.00 86.62 70 ILE A CA 1
ATOM 581 C C . ILE A 1 70 ? -22.359 1.590 25.245 1.00 86.62 70 ILE A C 1
ATOM 583 O O . ILE A 1 70 ? -23.319 1.205 24.570 1.00 86.62 70 ILE A O 1
ATOM 587 N N . LYS A 1 71 ? -22.398 1.662 26.585 1.00 86.19 71 LYS A N 1
ATOM 588 C CA . LYS A 1 71 ? -23.558 1.319 27.430 1.00 86.19 71 LYS A CA 1
ATOM 589 C C . LYS A 1 71 ? -24.141 -0.072 27.126 1.00 86.19 71 LYS A C 1
ATOM 591 O O . LYS A 1 71 ? -25.340 -0.218 26.927 1.00 86.19 71 LYS A O 1
ATOM 596 N N . GLY A 1 72 ? -23.276 -1.086 27.034 1.00 81.94 72 GLY A N 1
ATOM 597 C CA . GLY A 1 72 ? -23.676 -2.488 26.826 1.00 81.94 72 GLY A CA 1
ATOM 598 C C . GLY A 1 72 ? -23.935 -2.912 25.374 1.00 81.94 72 GLY A C 1
ATOM 599 O O . GLY A 1 72 ? -24.189 -4.088 25.136 1.00 81.94 72 GLY A O 1
ATOM 600 N N . ARG A 1 73 ? -23.837 -1.998 24.400 1.00 86.38 73 ARG A N 1
ATOM 601 C CA . ARG A 1 73 ? -23.951 -2.307 22.960 1.00 86.38 73 ARG A CA 1
ATOM 602 C C . ARG A 1 73 ? -22.627 -2.793 22.362 1.00 86.38 73 ARG A C 1
ATOM 604 O O . ARG A 1 73 ? -21.597 -2.791 23.037 1.00 86.38 73 ARG A O 1
ATOM 611 N N . ARG A 1 74 ? -22.617 -3.186 21.083 1.00 86.06 74 ARG A N 1
ATOM 612 C CA . ARG A 1 74 ? -21.357 -3.482 20.384 1.00 86.06 74 ARG A CA 1
ATOM 613 C C . ARG A 1 74 ? -20.643 -2.174 20.014 1.00 86.06 74 ARG A C 1
ATOM 615 O O . ARG A 1 74 ? -21.306 -1.222 19.599 1.00 86.06 74 ARG A O 1
ATOM 622 N N . PRO A 1 75 ? -19.302 -2.093 20.126 1.00 86.56 75 PRO A N 1
ATOM 623 C CA . PRO A 1 75 ? -18.572 -0.847 19.890 1.00 86.56 75 PRO A CA 1
ATOM 624 C C . PRO A 1 75 ? -18.827 -0.204 18.522 1.00 86.56 75 PRO A C 1
ATOM 626 O O . PRO A 1 75 ? -18.837 1.015 18.437 1.00 86.56 75 PRO A O 1
ATOM 629 N N . TRP A 1 76 ? -19.047 -0.996 17.470 1.00 85.12 76 TRP A N 1
ATOM 630 C CA . TRP A 1 76 ? -19.241 -0.521 16.093 1.00 85.12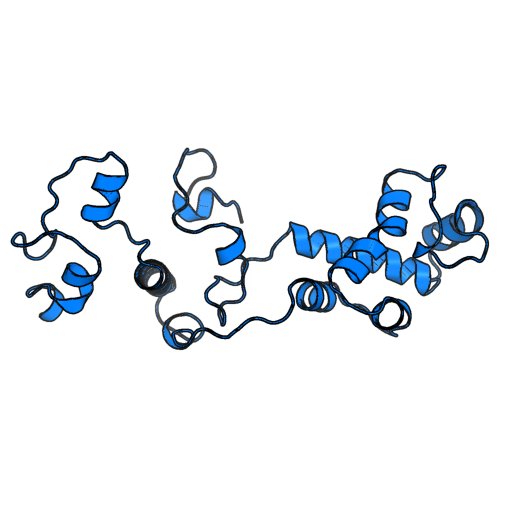 76 TRP A CA 1
ATOM 631 C C . TRP A 1 76 ? -20.686 -0.134 15.740 1.00 85.12 76 TRP A C 1
ATOM 633 O O . TRP A 1 76 ? -20.929 0.360 14.645 1.00 85.12 76 TRP A O 1
ATOM 643 N N . GLU A 1 77 ? -21.645 -0.329 16.647 1.00 85.31 77 GLU A N 1
ATOM 644 C CA . GLU A 1 77 ? -23.059 0.045 16.449 1.00 85.31 77 GLU A CA 1
ATOM 645 C C . GLU A 1 77 ? -23.378 1.446 16.993 1.00 85.31 77 GLU A C 1
ATOM 647 O O . GLU A 1 77 ? -24.477 1.972 16.827 1.00 85.31 77 GLU A O 1
ATOM 652 N N . VAL A 1 78 ? -22.426 2.067 17.690 1.00 86.88 78 VAL A N 1
ATOM 653 C CA . VAL A 1 78 ? -22.643 3.315 18.422 1.00 86.88 78 VAL A CA 1
ATOM 654 C C . VAL A 1 78 ? -22.189 4.502 17.575 1.00 86.88 78 VAL A C 1
ATOM 656 O O . VAL A 1 78 ? -21.063 4.545 17.105 1.00 86.88 78 VAL A O 1
ATOM 659 N N . ALA A 1 79 ? -23.029 5.530 17.421 1.00 76.88 79 ALA A N 1
ATOM 660 C CA . ALA A 1 79 ? -22.649 6.734 16.669 1.00 76.88 79 ALA A CA 1
ATOM 661 C C . ALA A 1 79 ? -21.610 7.609 17.403 1.00 76.88 79 ALA A C 1
ATOM 663 O O . ALA A 1 79 ? -20.840 8.338 16.777 1.00 76.88 79 ALA A O 1
ATOM 664 N N . GLY A 1 80 ? -21.598 7.554 18.742 1.00 76.44 80 GLY A N 1
ATOM 665 C CA . GLY A 1 80 ? -20.584 8.194 19.583 1.00 76.44 80 GLY A CA 1
ATOM 666 C C . GLY A 1 80 ? -20.510 9.719 19.453 1.00 76.44 80 GLY A C 1
ATOM 667 O O . GLY A 1 80 ? -19.445 10.275 19.674 1.00 76.44 80 GLY A O 1
ATOM 668 N N . GLN A 1 81 ? -21.598 10.410 19.088 1.00 78.81 81 GLN A N 1
ATOM 669 C CA . GLN A 1 81 ? -21.575 11.854 18.782 1.00 78.81 81 GLN A CA 1
ATOM 670 C C . GLN A 1 81 ? -20.984 12.722 19.906 1.00 78.81 81 GLN A C 1
ATOM 672 O O . GLN A 1 81 ? -20.265 13.674 19.616 1.00 78.81 81 GLN A O 1
ATOM 677 N N . GLN A 1 82 ? -21.236 12.348 21.164 1.00 82.62 82 GLN A N 1
ATOM 678 C CA . GLN A 1 82 ? -20.742 13.031 22.368 1.00 82.62 82 GLN A CA 1
ATOM 679 C C . GLN A 1 82 ? -19.322 12.604 22.785 1.00 82.62 82 GLN A C 1
ATOM 681 O O . GLN A 1 82 ? -18.784 13.110 23.764 1.00 82.62 82 GLN A O 1
ATOM 686 N N . ALA A 1 83 ? -18.714 11.642 22.085 1.00 86.62 83 ALA A N 1
ATOM 687 C CA . ALA A 1 83 ? -17.365 11.181 22.380 1.00 86.62 83 ALA A CA 1
ATOM 688 C C . ALA A 1 83 ? -16.307 12.077 21.731 1.00 86.62 83 ALA A C 1
ATOM 690 O O . ALA A 1 83 ? -16.545 12.728 20.710 1.00 86.62 83 ALA A O 1
ATOM 691 N N . SER A 1 84 ? -15.099 12.062 22.300 1.00 89.75 84 SER A N 1
ATOM 692 C CA . SER A 1 84 ? -13.959 12.764 21.710 1.00 89.75 84 SER A CA 1
ATOM 693 C C . SER A 1 84 ? -13.689 12.273 20.285 1.00 89.75 84 SER A C 1
ATOM 695 O O . SER A 1 84 ? -13.969 11.121 19.935 1.00 89.75 84 SER A O 1
ATOM 697 N N . TRP A 1 85 ? -13.104 13.140 19.456 1.00 90.12 85 TRP A N 1
ATOM 698 C CA . TRP A 1 85 ? -12.806 12.829 18.054 1.00 90.12 85 TRP A CA 1
ATOM 699 C C . TRP A 1 85 ? -12.037 11.509 17.886 1.00 90.12 85 TRP A C 1
ATOM 701 O O . TRP A 1 85 ? -12.360 10.710 17.009 1.00 90.12 85 TRP A O 1
ATOM 711 N N . MET A 1 86 ? -11.074 11.242 18.774 1.00 89.19 86 MET A N 1
ATOM 712 C CA . MET A 1 86 ? -10.292 10.005 18.765 1.00 89.19 86 MET A CA 1
ATOM 713 C C . MET A 1 86 ? -11.168 8.768 19.011 1.00 89.19 86 MET A C 1
ATOM 715 O O . MET A 1 86 ? -11.099 7.798 18.260 1.00 89.19 86 MET A O 1
ATOM 719 N N . VAL A 1 87 ? -12.029 8.800 20.034 1.00 89.81 87 VAL A N 1
ATOM 720 C CA . VAL A 1 87 ? -12.924 7.677 20.360 1.00 89.81 87 VAL A CA 1
ATOM 721 C C . VAL A 1 87 ? -13.930 7.447 19.234 1.00 89.81 87 VAL A C 1
ATOM 723 O O . VAL A 1 87 ? -14.147 6.305 18.837 1.00 89.81 87 VAL A O 1
ATOM 726 N N . ARG A 1 88 ? -14.472 8.523 18.650 1.00 91.62 88 ARG A N 1
ATOM 727 C CA . ARG A 1 88 ? -15.340 8.449 17.466 1.00 91.62 88 ARG A CA 1
ATOM 728 C C . ARG A 1 88 ? -14.647 7.774 16.290 1.00 91.62 88 ARG A C 1
ATOM 730 O O . ARG A 1 88 ? -15.235 6.890 15.679 1.00 91.62 88 ARG A O 1
ATOM 737 N N . LYS A 1 89 ? -13.395 8.142 15.999 1.00 91.62 89 LYS A N 1
ATOM 738 C CA . LYS A 1 89 ? -12.602 7.512 14.933 1.00 91.62 89 LYS A CA 1
ATOM 739 C C . LYS A 1 89 ? -12.396 6.016 15.158 1.00 91.62 89 LYS A C 1
ATOM 741 O O . LYS A 1 89 ? -12.472 5.266 14.193 1.00 91.62 89 LYS A O 1
ATOM 746 N N . ILE A 1 90 ? -12.168 5.588 16.401 1.00 93.19 90 ILE A N 1
ATOM 747 C CA . ILE A 1 90 ? -12.010 4.167 16.744 1.00 93.19 90 ILE A CA 1
ATOM 748 C C . ILE A 1 90 ? -13.333 3.417 16.560 1.00 93.19 90 ILE A C 1
ATOM 750 O O . ILE A 1 90 ? -13.364 2.406 15.871 1.00 93.19 90 ILE A O 1
ATOM 754 N N . ILE A 1 91 ? -14.421 3.929 17.138 1.00 91.00 91 ILE A N 1
ATOM 755 C CA . ILE A 1 91 ? -15.773 3.353 17.055 1.00 91.00 91 ILE A CA 1
ATOM 756 C C . ILE A 1 91 ? -16.214 3.183 15.597 1.00 91.00 91 ILE A C 1
ATOM 758 O O . ILE A 1 91 ? -16.679 2.120 15.193 1.00 91.00 91 ILE A O 1
ATOM 762 N N . GLN A 1 92 ? -15.999 4.218 14.785 1.00 91.12 92 GLN A N 1
ATOM 763 C CA . GLN A 1 92 ? -16.388 4.221 13.380 1.00 91.12 92 GLN A CA 1
ATOM 764 C C . GLN A 1 92 ? -15.463 3.381 12.502 1.00 91.12 92 GLN A C 1
ATOM 766 O O . GLN A 1 92 ? -15.830 3.106 11.368 1.00 91.12 92 GLN A O 1
ATOM 771 N N . ALA A 1 93 ? -14.294 2.938 12.976 1.00 92.88 93 ALA A N 1
ATOM 772 C CA . ALA A 1 93 ? -13.315 2.220 12.156 1.00 92.88 93 ALA A CA 1
ATOM 773 C C . ALA A 1 93 ? -13.849 0.912 11.546 1.00 92.88 93 ALA A C 1
ATOM 775 O O . ALA A 1 93 ? -13.299 0.450 10.550 1.00 92.88 93 ALA A O 1
ATOM 776 N N . GLY A 1 94 ? -14.945 0.359 12.084 1.00 89.38 94 GLY A N 1
ATOM 777 C CA . GLY A 1 94 ? -15.610 -0.831 11.550 1.00 89.38 94 GLY A CA 1
ATOM 778 C C . GLY A 1 94 ? -16.000 -0.730 10.070 1.00 89.38 94 GLY A C 1
ATOM 779 O O . GLY A 1 94 ? -15.943 -1.740 9.379 1.00 89.38 94 GLY A O 1
ATOM 780 N N . HIS A 1 95 ? -16.284 0.471 9.542 1.00 90.44 95 HIS A N 1
ATOM 781 C CA . HIS A 1 95 ? -16.588 0.634 8.110 1.00 90.44 95 HIS A CA 1
ATOM 782 C C . HIS A 1 95 ? -15.461 0.138 7.191 1.00 90.44 95 HIS A C 1
ATOM 784 O O . HIS A 1 95 ? -15.755 -0.425 6.145 1.00 90.44 95 HIS A O 1
ATOM 790 N N . TRP A 1 96 ? -14.187 0.250 7.593 1.00 93.38 96 TRP A N 1
ATOM 791 C CA . TRP A 1 96 ? -13.065 -0.258 6.791 1.00 93.38 96 TRP A CA 1
ATOM 792 C C . TRP A 1 96 ? -13.060 -1.783 6.662 1.00 93.38 96 TRP A C 1
ATOM 794 O O . TRP A 1 96 ? -12.507 -2.308 5.701 1.00 93.38 96 TRP A O 1
ATOM 804 N N . ILE A 1 97 ? -13.638 -2.496 7.632 1.00 91.44 97 ILE A N 1
ATOM 805 C CA . ILE A 1 97 ? -13.788 -3.954 7.578 1.00 91.44 97 ILE A CA 1
ATOM 806 C C . ILE A 1 97 ? -14.902 -4.306 6.586 1.00 91.44 97 ILE A C 1
ATOM 808 O O . ILE A 1 97 ? -14.695 -5.154 5.719 1.00 91.44 97 ILE A O 1
ATOM 812 N N . SER A 1 98 ? -16.030 -3.589 6.649 1.00 89.62 98 SER A N 1
ATOM 813 C CA . SER A 1 98 ? -17.144 -3.748 5.709 1.00 89.62 98 SER A CA 1
ATOM 814 C C . SER A 1 98 ? -16.747 -3.422 4.266 1.00 89.62 98 SER A C 1
ATOM 816 O O . SER A 1 98 ? -17.082 -4.173 3.357 1.00 89.62 98 SER A O 1
ATOM 818 N N . GLU A 1 99 ? -15.990 -2.342 4.049 1.00 90.69 99 GLU A N 1
ATOM 819 C CA . GLU A 1 99 ? -15.453 -1.955 2.733 1.00 90.69 99 GLU A CA 1
ATOM 820 C C . GLU A 1 99 ? -14.512 -3.014 2.147 1.00 90.69 99 GLU A C 1
ATOM 822 O O . GLU A 1 99 ? -14.463 -3.194 0.934 1.00 90.69 99 GLU A O 1
ATOM 827 N N . ALA A 1 100 ? -13.774 -3.727 3.000 1.00 88.75 100 ALA A N 1
ATOM 828 C CA . ALA A 1 100 ? -12.888 -4.810 2.585 1.00 88.75 100 ALA A CA 1
ATOM 829 C C . ALA A 1 100 ? -13.631 -6.136 2.322 1.00 88.75 100 ALA A C 1
ATOM 831 O O . ALA A 1 100 ? -12.990 -7.120 1.959 1.00 88.75 100 ALA A O 1
ATOM 832 N N . GLY A 1 101 ? -14.954 -6.189 2.527 1.00 88.75 101 GLY A N 1
ATOM 833 C CA . GLY A 1 101 ? -15.755 -7.408 2.380 1.00 88.75 101 GLY A CA 1
ATOM 834 C C . GLY A 1 101 ? -15.468 -8.471 3.444 1.00 88.75 101 GLY A C 1
ATOM 835 O O . GLY A 1 101 ? -15.779 -9.641 3.240 1.00 88.75 101 GLY A O 1
ATOM 836 N N . ILE A 1 102 ? -14.855 -8.087 4.567 1.00 88.75 102 ILE A N 1
ATOM 837 C CA . ILE A 1 102 ? -14.501 -9.007 5.650 1.00 88.75 102 ILE A CA 1
ATOM 838 C C . ILE A 1 102 ? -15.666 -9.045 6.653 1.00 88.75 102 ILE A C 1
ATOM 840 O O . ILE A 1 102 ? -16.160 -7.985 7.046 1.00 88.75 102 ILE A O 1
ATOM 844 N N . PRO A 1 103 ? -16.113 -10.223 7.123 1.00 89.75 103 PRO A N 1
ATOM 845 C CA . PRO A 1 103 ? -17.127 -10.302 8.167 1.00 89.75 103 PRO A CA 1
ATOM 846 C C . PRO A 1 103 ? -16.625 -9.657 9.464 1.00 89.75 103 PRO A C 1
ATOM 848 O O . PRO A 1 103 ? -15.557 -9.998 9.973 1.00 89.75 103 PRO A O 1
ATOM 851 N N . MET A 1 104 ? -17.413 -8.745 10.040 1.00 87.00 104 MET A N 1
ATOM 852 C CA . MET A 1 104 ? -17.031 -8.035 11.269 1.00 87.00 104 MET A CA 1
ATOM 853 C C . MET A 1 104 ? -16.760 -8.991 12.442 1.00 87.00 104 MET A C 1
ATOM 855 O O . MET A 1 104 ? -15.846 -8.755 13.230 1.00 87.00 104 MET A O 1
ATOM 859 N N . THR A 1 105 ? -17.519 -10.084 12.531 1.00 85.62 105 THR A N 1
ATOM 860 C CA . THR A 1 105 ? -17.378 -11.127 13.559 1.00 85.62 105 THR A CA 1
ATOM 861 C C . THR A 1 105 ? -16.042 -11.860 13.462 1.00 85.62 105 THR A C 1
ATOM 863 O O . THR A 1 105 ? -15.393 -12.060 14.479 1.00 85.62 105 THR A O 1
ATOM 866 N N . GLU A 1 106 ? -15.553 -12.152 12.251 1.00 88.19 106 GLU A N 1
ATOM 867 C CA . GLU A 1 106 ? -14.271 -12.846 12.045 1.00 88.19 106 GLU A CA 1
ATOM 868 C C . GLU A 1 106 ? -13.092 -12.087 12.671 1.00 88.19 106 GLU A C 1
ATOM 870 O O . GLU A 1 106 ? -12.131 -12.688 13.142 1.00 88.19 106 GLU A O 1
ATOM 875 N N . ILE A 1 107 ? -13.150 -10.753 12.670 1.00 89.12 107 ILE A N 1
ATOM 876 C CA . ILE A 1 107 ? -12.089 -9.920 13.239 1.00 89.12 107 ILE A CA 1
ATOM 877 C C . ILE A 1 107 ? -12.349 -9.616 14.709 1.00 89.12 107 ILE A C 1
ATOM 879 O O . ILE A 1 107 ? -11.415 -9.650 15.503 1.00 89.12 107 ILE A O 1
ATOM 883 N N . MET A 1 108 ? -13.583 -9.260 15.068 1.00 88.50 108 MET A N 1
ATOM 884 C CA . MET A 1 108 ? -13.899 -8.779 16.415 1.00 88.50 108 MET A CA 1
ATOM 885 C C . MET A 1 108 ? -13.942 -9.902 17.448 1.00 88.50 108 MET A C 1
ATOM 887 O O . MET A 1 108 ? -13.543 -9.660 18.586 1.00 88.50 108 MET A O 1
ATOM 891 N N . ASP A 1 109 ? -14.340 -11.107 17.040 1.00 86.75 109 ASP A N 1
ATOM 892 C CA . ASP A 1 109 ? -14.462 -12.276 17.916 1.00 86.75 109 ASP A CA 1
ATOM 893 C C . ASP A 1 109 ? -13.178 -13.127 17.941 1.00 86.75 109 ASP A C 1
ATOM 895 O O . ASP A 1 109 ? -13.104 -14.103 18.678 1.00 86.75 109 ASP A O 1
ATOM 899 N N . ALA A 1 110 ? -12.148 -12.754 17.172 1.00 88.88 110 ALA A N 1
ATOM 900 C CA . ALA A 1 110 ? -10.859 -13.442 17.180 1.00 88.88 110 ALA A CA 1
ATOM 901 C C . ALA A 1 110 ? -10.121 -13.277 18.521 1.00 88.88 110 ALA A C 1
ATOM 903 O O . ALA A 1 110 ? -10.051 -12.167 19.062 1.00 88.88 110 ALA A O 1
ATOM 904 N N . ASP A 1 111 ? -9.490 -14.361 18.988 1.00 86.81 111 ASP A N 1
ATOM 905 C CA . ASP A 1 111 ? -8.679 -14.397 20.217 1.00 86.81 111 ASP A CA 1
ATOM 906 C C . ASP A 1 111 ? -7.457 -13.473 20.143 1.00 86.81 111 ASP A C 1
ATOM 908 O O . ASP A 1 111 ? -7.019 -12.882 21.138 1.00 86.81 111 ASP A O 1
ATOM 912 N N . ASP A 1 112 ? -6.904 -13.314 18.939 1.00 88.00 112 ASP A N 1
ATOM 913 C CA . ASP A 1 112 ? -5.764 -12.461 18.676 1.00 88.00 112 ASP A CA 1
ATOM 914 C C . ASP A 1 112 ? -6.017 -11.464 17.538 1.00 88.00 112 ASP A C 1
ATOM 916 O O . ASP A 1 112 ? -6.867 -11.607 16.664 1.00 88.00 112 ASP A O 1
ATOM 920 N N . PHE A 1 113 ? -5.258 -10.372 17.577 1.00 93.06 113 PHE A N 1
ATOM 921 C CA . PHE A 1 113 ? -5.263 -9.388 16.504 1.00 93.06 113 PHE A CA 1
ATOM 922 C C . PHE A 1 113 ? -3.856 -8.846 16.352 1.00 93.06 113 PHE A C 1
ATOM 924 O O . PHE A 1 113 ? -3.309 -8.230 17.276 1.00 93.06 113 PHE A O 1
ATOM 931 N N . THR A 1 114 ? -3.290 -8.978 15.159 1.00 94.69 114 THR A N 1
ATOM 932 C CA . THR A 1 114 ? -2.004 -8.372 14.813 1.00 94.69 114 THR A CA 1
ATOM 933 C C . THR A 1 114 ? -2.206 -7.254 13.795 1.00 94.69 114 THR A C 1
ATOM 935 O O . THR A 1 114 ? -2.919 -7.413 12.805 1.00 94.69 114 THR A O 1
ATOM 938 N N . ILE A 1 115 ? -1.542 -6.109 14.002 1.00 94.00 115 ILE A N 1
ATOM 939 C CA . ILE A 1 115 ? -1.610 -4.979 13.055 1.00 94.00 115 ILE A CA 1
ATOM 940 C C . ILE A 1 115 ? -1.102 -5.426 11.679 1.00 94.00 115 ILE A C 1
ATOM 942 O O . ILE A 1 115 ? -1.723 -5.131 10.663 1.00 94.00 115 ILE A O 1
ATOM 946 N N . LYS A 1 116 ? -0.016 -6.209 11.647 1.00 91.50 116 LYS A N 1
ATOM 947 C CA . LYS A 1 116 ? 0.550 -6.771 10.413 1.00 91.50 116 LYS A CA 1
ATOM 948 C C . LYS A 1 116 ? -0.432 -7.706 9.694 1.00 91.50 116 LYS A C 1
ATOM 950 O O . LYS A 1 116 ? -0.525 -7.638 8.470 1.00 91.50 116 LYS A O 1
ATOM 955 N N . GLY A 1 117 ? -1.153 -8.552 10.435 1.00 91.62 117 GLY A N 1
ATOM 956 C CA . GLY A 1 117 ? -2.177 -9.443 9.888 1.00 91.62 117 GLY A CA 1
ATOM 957 C C . GLY A 1 117 ? -3.345 -8.663 9.295 1.00 91.62 117 GLY A C 1
ATOM 958 O O . GLY A 1 117 ? -3.676 -8.859 8.126 1.00 91.62 117 GLY A O 1
ATOM 959 N N . MET A 1 118 ? -3.889 -7.696 10.040 1.00 93.75 118 MET A N 1
ATOM 960 C CA . MET A 1 118 ? -4.971 -6.843 9.542 1.00 93.75 118 MET A CA 1
ATOM 961 C C . MET A 1 118 ? -4.532 -6.008 8.332 1.00 93.75 118 MET A C 1
ATOM 963 O O . MET A 1 118 ? -5.255 -5.917 7.350 1.00 93.75 118 MET A O 1
ATOM 967 N N . HIS A 1 119 ? -3.315 -5.462 8.343 1.00 92.62 119 HIS A N 1
ATOM 968 C CA . HIS A 1 119 ? -2.739 -4.740 7.206 1.00 92.62 119 HIS A CA 1
ATOM 969 C C . HIS A 1 119 ? -2.588 -5.618 5.951 1.00 92.62 119 HIS A C 1
ATOM 971 O O . HIS A 1 119 ? -2.647 -5.118 4.829 1.00 92.62 119 HIS A O 1
ATOM 977 N N . LYS A 1 120 ? -2.370 -6.930 6.106 1.00 89.75 120 LYS A N 1
ATOM 978 C CA . LYS A 1 120 ? -2.400 -7.872 4.981 1.00 89.75 120 LYS A CA 1
ATOM 979 C C . LYS A 1 120 ? -3.837 -8.090 4.498 1.00 89.75 120 LYS A C 1
ATOM 981 O O . LYS A 1 120 ? -4.065 -7.941 3.306 1.00 89.75 120 LYS A O 1
ATOM 986 N N . LYS A 1 121 ? -4.784 -8.359 5.407 1.00 90.75 121 LYS A N 1
ATOM 987 C CA . LYS A 1 121 ? -6.205 -8.560 5.068 1.00 90.75 121 LYS A CA 1
ATOM 988 C C . LYS A 1 121 ? -6.811 -7.344 4.350 1.00 90.75 121 LYS A C 1
ATOM 990 O O . LYS A 1 121 ? -7.417 -7.509 3.304 1.00 90.75 121 LYS A O 1
ATOM 995 N N . LEU A 1 122 ? -6.562 -6.124 4.841 1.00 90.75 122 LEU A N 1
ATOM 996 C CA . LEU A 1 122 ? -7.056 -4.876 4.231 1.00 90.75 122 LEU A CA 1
ATOM 997 C C . LEU A 1 122 ? -6.515 -4.608 2.822 1.00 90.75 122 LEU A C 1
ATOM 999 O O . LEU A 1 122 ? -7.126 -3.851 2.077 1.00 90.75 122 LEU A O 1
ATOM 1003 N N . ARG A 1 123 ? -5.352 -5.166 2.468 1.00 87.06 123 ARG A N 1
ATOM 1004 C CA . ARG A 1 123 ? -4.789 -5.015 1.120 1.00 87.06 123 ARG A CA 1
ATOM 1005 C C . ARG A 1 123 ? -5.381 -6.010 0.123 1.00 87.06 123 ARG A C 1
ATOM 1007 O O . ARG A 1 123 ? -5.255 -5.775 -1.071 1.00 87.06 123 ARG A O 1
ATOM 1014 N N . GLY A 1 124 ? -6.022 -7.074 0.602 1.00 85.69 124 GLY A N 1
ATOM 1015 C CA . GLY A 1 124 ? -6.550 -8.142 -0.235 1.00 85.69 124 GLY A CA 1
ATOM 1016 C C . GLY A 1 124 ? -5.468 -9.039 -0.836 1.00 85.69 124 GLY A C 1
ATOM 1017 O O . GLY A 1 124 ? -4.274 -8.941 -0.519 1.00 85.69 124 GLY A O 1
ATOM 1018 N N . ASP A 1 125 ? -5.921 -9.937 -1.704 1.00 83.81 125 ASP A N 1
ATOM 1019 C CA . ASP A 1 125 ? -5.062 -10.818 -2.481 1.00 83.81 125 ASP A CA 1
ATOM 1020 C C . ASP A 1 125 ? -4.673 -10.177 -3.812 1.00 83.81 125 ASP A C 1
ATOM 1022 O O . ASP A 1 125 ? -5.416 -9.403 -4.413 1.00 83.81 125 ASP A O 1
ATOM 1026 N N . PHE A 1 126 ? -3.480 -10.522 -4.287 1.00 84.75 126 PHE A N 1
ATOM 1027 C CA . PHE A 1 126 ? -2.924 -9.974 -5.515 1.00 84.75 126 PHE A CA 1
ATOM 1028 C C . PHE A 1 126 ? -2.384 -11.085 -6.405 1.00 84.75 126 PHE A C 1
ATOM 1030 O O . PHE A 1 126 ? -1.828 -12.084 -5.935 1.00 84.75 126 PHE A O 1
ATOM 1037 N N . ILE A 1 127 ? -2.462 -10.855 -7.712 1.00 88.00 127 ILE A N 1
ATOM 1038 C CA . ILE A 1 127 ? -1.891 -11.751 -8.713 1.00 88.00 127 ILE A CA 1
ATOM 1039 C C . ILE A 1 127 ? -0.370 -11.592 -8.709 1.00 88.00 127 ILE A C 1
ATOM 1041 O O . ILE A 1 127 ? 0.172 -10.496 -8.858 1.00 88.00 127 ILE A O 1
ATOM 1045 N N . LYS A 1 128 ? 0.337 -12.711 -8.536 1.00 91.00 128 LYS A N 1
ATOM 1046 C CA . LYS A 1 128 ? 1.802 -12.729 -8.551 1.00 91.00 128 LYS A CA 1
ATOM 1047 C C . LYS A 1 128 ? 2.305 -12.449 -9.962 1.00 91.00 128 LYS A C 1
ATOM 1049 O O . LYS A 1 128 ? 1.899 -13.120 -10.908 1.00 91.00 128 LYS A O 1
ATOM 1054 N N . VAL A 1 129 ? 3.254 -11.528 -10.091 1.00 91.31 129 VAL A N 1
ATOM 1055 C CA . VAL A 1 129 ? 3.854 -11.221 -11.392 1.00 91.31 129 VAL A CA 1
ATOM 1056 C C . VAL A 1 129 ? 4.810 -12.343 -11.831 1.00 91.31 129 VAL A C 1
ATOM 1058 O O . VAL A 1 129 ? 5.530 -12.912 -10.994 1.00 91.31 129 VAL A O 1
ATOM 1061 N N . PRO A 1 130 ? 4.858 -12.681 -13.134 1.00 92.56 130 PRO A N 1
ATOM 1062 C CA . PRO A 1 130 ? 5.702 -13.768 -13.640 1.00 92.56 130 PRO A CA 1
ATOM 1063 C C . PRO A 1 130 ? 7.196 -13.485 -13.425 1.00 92.56 130 PRO A C 1
ATOM 1065 O O . PRO A 1 130 ? 7.956 -14.370 -13.039 1.00 92.56 130 PRO A O 1
ATOM 1068 N N . TRP A 1 131 ? 7.602 -12.222 -13.551 1.00 90.94 131 TRP A N 1
ATOM 1069 C CA . TRP A 1 131 ? 8.983 -11.761 -13.395 1.00 90.94 131 TRP A CA 1
ATOM 1070 C C . TRP A 1 131 ? 9.436 -11.583 -11.937 1.00 90.94 131 TRP A C 1
ATOM 1072 O O . TRP A 1 131 ? 10.552 -11.129 -11.701 1.00 90.94 131 TRP A O 1
ATOM 1082 N N . ARG A 1 132 ? 8.634 -11.976 -10.931 1.00 90.19 132 ARG A N 1
ATOM 1083 C CA . ARG A 1 132 ? 8.966 -11.776 -9.501 1.00 90.19 132 ARG A CA 1
ATOM 1084 C C . ARG A 1 132 ? 10.348 -12.308 -9.107 1.00 90.19 132 ARG A C 1
ATOM 1086 O O . ARG A 1 132 ? 10.986 -11.756 -8.220 1.00 90.19 132 ARG A O 1
ATOM 1093 N N . ARG A 1 133 ? 10.818 -13.387 -9.746 1.00 88.12 133 ARG A N 1
ATOM 1094 C CA . ARG A 1 133 ? 12.125 -13.995 -9.441 1.00 88.12 133 ARG A CA 1
ATOM 1095 C C . ARG A 1 133 ? 13.291 -13.064 -9.784 1.00 88.12 133 ARG A C 1
ATOM 1097 O O . ARG A 1 133 ? 14.298 -13.110 -9.092 1.00 88.12 133 ARG A O 1
ATOM 1104 N N . LEU A 1 134 ? 13.118 -12.186 -10.774 1.00 88.19 134 LEU A N 1
ATOM 1105 C CA . LEU A 1 134 ? 14.137 -11.226 -11.201 1.00 88.19 134 LEU A CA 1
ATOM 1106 C C . LEU A 1 134 ? 14.397 -10.135 -10.155 1.00 88.19 134 LEU A C 1
ATOM 1108 O O . LEU A 1 134 ? 15.501 -9.603 -10.098 1.00 88.19 134 LEU A O 1
ATOM 1112 N N . THR A 1 135 ? 13.400 -9.804 -9.328 1.00 85.88 135 THR A N 1
ATOM 1113 C CA . THR A 1 135 ? 13.471 -8.680 -8.380 1.00 85.88 135 THR A CA 1
ATOM 1114 C C . THR A 1 135 ? 13.411 -9.104 -6.912 1.00 85.88 135 THR A C 1
ATOM 1116 O O . THR A 1 135 ? 14.071 -8.499 -6.079 1.00 85.88 135 THR A O 1
ATOM 1119 N N . CYS A 1 136 ? 12.634 -10.133 -6.563 1.00 83.19 136 CYS A N 1
ATOM 1120 C CA . CYS A 1 136 ? 12.293 -10.451 -5.168 1.00 83.19 136 CYS A CA 1
ATOM 1121 C C . CYS A 1 136 ? 13.295 -11.366 -4.462 1.00 83.19 136 CYS A C 1
ATOM 1123 O O . CYS A 1 136 ? 13.376 -11.341 -3.239 1.00 83.19 136 CYS A O 1
ATOM 1125 N N . ILE A 1 137 ? 13.969 -12.229 -5.223 1.00 81.06 137 ILE A N 1
ATOM 1126 C CA . ILE A 1 137 ? 14.882 -13.276 -4.721 1.00 81.06 137 ILE A CA 1
ATOM 1127 C C . ILE A 1 137 ? 16.296 -13.041 -5.284 1.00 81.06 137 ILE A C 1
ATOM 1129 O O . ILE A 1 137 ? 17.205 -13.846 -5.123 1.00 81.06 137 ILE A O 1
ATOM 1133 N N . ASN A 1 138 ? 16.489 -11.919 -5.971 1.00 85.81 138 ASN A N 1
ATOM 1134 C CA . ASN A 1 138 ? 17.758 -11.569 -6.573 1.00 85.81 138 ASN A CA 1
ATOM 1135 C C . ASN A 1 138 ? 18.744 -11.171 -5.463 1.00 85.81 138 ASN A C 1
ATOM 1137 O O . ASN A 1 138 ? 18.474 -10.241 -4.709 1.00 85.81 138 ASN A O 1
ATOM 1141 N N . GLN A 1 139 ? 19.854 -11.903 -5.349 1.00 87.81 139 GLN A N 1
ATOM 1142 C CA . GLN A 1 139 ? 20.932 -11.633 -4.384 1.00 87.81 139 GLN A CA 1
ATOM 1143 C C . GLN A 1 139 ? 21.974 -10.640 -4.923 1.00 87.81 139 GLN A C 1
ATOM 1145 O O . GLN A 1 139 ? 22.996 -10.395 -4.286 1.00 87.81 139 GLN A O 1
ATOM 1150 N N . GLY A 1 140 ? 21.740 -10.077 -6.109 1.00 87.69 140 GLY A N 1
ATOM 1151 C CA . GLY A 1 140 ? 22.572 -9.031 -6.680 1.00 87.69 140 GLY A CA 1
ATOM 1152 C C . GLY A 1 140 ? 22.559 -7.752 -5.843 1.00 87.69 140 GLY A C 1
ATOM 1153 O O . GLY A 1 140 ? 21.800 -7.583 -4.890 1.00 87.69 140 GLY A O 1
ATOM 1154 N N . ASN A 1 141 ? 23.409 -6.801 -6.224 1.00 90.62 141 ASN A N 1
ATOM 1155 C CA . ASN A 1 141 ? 23.457 -5.514 -5.539 1.00 90.62 141 ASN A CA 1
ATOM 1156 C C . ASN A 1 141 ? 22.095 -4.799 -5.620 1.00 90.62 141 ASN A C 1
ATOM 1158 O O . ASN A 1 141 ? 21.510 -4.685 -6.701 1.00 90.62 141 ASN A O 1
ATOM 1162 N N . SER A 1 142 ? 21.641 -4.227 -4.505 1.00 86.50 142 SER A N 1
ATOM 1163 C CA . SER A 1 142 ? 20.377 -3.490 -4.411 1.00 86.50 142 SER A CA 1
ATOM 1164 C C . SER A 1 142 ? 20.233 -2.389 -5.468 1.00 86.50 142 SER A C 1
ATOM 1166 O O . SER A 1 142 ? 19.128 -2.158 -5.957 1.00 86.50 142 SER A O 1
ATOM 1168 N N . LYS A 1 143 ? 21.336 -1.733 -5.871 1.00 88.88 143 LYS A N 1
ATOM 1169 C CA . LYS A 1 143 ? 21.327 -0.728 -6.949 1.00 88.88 143 LYS A CA 1
ATOM 1170 C C . LYS A 1 143 ? 20.954 -1.344 -8.301 1.00 88.88 143 LYS A C 1
ATOM 1172 O O . LYS A 1 143 ? 20.092 -0.809 -8.992 1.00 88.88 143 LYS A O 1
ATOM 1177 N N . TRP A 1 144 ? 21.551 -2.483 -8.652 1.00 89.88 144 TRP A N 1
ATOM 1178 C CA . TRP A 1 144 ? 21.262 -3.191 -9.903 1.00 89.88 144 TRP A CA 1
ATOM 1179 C C . TRP A 1 144 ? 19.840 -3.747 -9.917 1.00 89.88 144 TRP A C 1
ATOM 1181 O O . TRP A 1 144 ? 19.140 -3.606 -10.915 1.00 89.88 144 TRP A O 1
ATOM 1191 N N . ILE A 1 145 ? 19.375 -4.298 -8.793 1.00 91.19 145 ILE A N 1
ATOM 1192 C CA . ILE A 1 145 ? 17.996 -4.785 -8.650 1.00 91.19 145 ILE A CA 1
ATOM 1193 C C . ILE A 1 145 ? 16.996 -3.638 -8.823 1.00 91.19 145 ILE A C 1
ATOM 1195 O O . ILE A 1 145 ? 15.971 -3.808 -9.482 1.00 91.19 145 ILE A O 1
ATOM 1199 N N . PHE A 1 146 ? 17.291 -2.459 -8.272 1.00 90.12 146 PHE A N 1
ATOM 1200 C CA . PHE A 1 146 ? 16.440 -1.283 -8.437 1.00 90.12 146 PHE A CA 1
ATOM 1201 C C . PHE A 1 146 ? 16.421 -0.774 -9.886 1.00 90.12 146 PHE A C 1
ATOM 1203 O O . PHE A 1 146 ? 15.353 -0.451 -10.403 1.00 90.12 146 PHE A O 1
ATOM 1210 N N . ILE A 1 147 ? 17.566 -0.760 -10.577 1.00 90.69 147 ILE A N 1
ATOM 1211 C CA . ILE A 1 147 ? 17.620 -0.427 -12.010 1.00 90.69 147 ILE A CA 1
ATOM 1212 C C . ILE A 1 147 ? 16.813 -1.444 -12.825 1.00 90.69 147 ILE A C 1
ATOM 1214 O O . ILE A 1 147 ? 15.971 -1.048 -13.627 1.00 90.69 147 ILE A O 1
ATOM 1218 N N . LEU A 1 148 ? 16.986 -2.742 -12.561 1.00 91.19 148 LEU A N 1
ATOM 1219 C CA . LEU A 1 148 ? 16.223 -3.814 -13.201 1.00 91.19 148 LEU A CA 1
ATOM 1220 C C . LEU A 1 148 ? 14.714 -3.661 -12.966 1.00 91.19 148 LEU A C 1
ATOM 1222 O O . LEU A 1 148 ? 13.924 -3.803 -13.897 1.00 91.19 148 LEU A O 1
ATOM 1226 N N . TYR A 1 149 ? 14.307 -3.311 -11.745 1.00 92.44 149 TYR A N 1
ATOM 1227 C CA . TYR A 1 149 ? 12.918 -3.003 -11.413 1.00 92.44 149 TYR A CA 1
ATOM 1228 C C . TYR A 1 149 ? 12.369 -1.856 -12.276 1.00 92.44 149 TYR A C 1
ATOM 1230 O O . TYR A 1 149 ? 11.293 -1.984 -12.862 1.00 92.44 149 TYR A O 1
ATOM 1238 N N . LEU A 1 150 ? 13.119 -0.759 -12.426 1.00 92.25 150 LEU A N 1
ATOM 1239 C CA . LEU A 1 150 ? 12.726 0.348 -13.301 1.00 92.25 150 LEU A CA 1
ATOM 1240 C C . LEU A 1 150 ? 12.672 -0.062 -14.775 1.00 92.25 150 LEU A C 1
ATOM 1242 O O . LEU A 1 150 ? 11.764 0.372 -15.484 1.00 92.25 150 LEU A O 1
ATOM 1246 N N . THR A 1 151 ? 13.598 -0.897 -15.239 1.00 91.69 151 THR A N 1
ATOM 1247 C CA . THR A 1 151 ? 13.609 -1.427 -16.608 1.00 91.69 151 THR A CA 1
ATOM 1248 C C . THR A 1 151 ? 12.369 -2.269 -16.894 1.00 91.69 151 THR A C 1
ATOM 1250 O O . THR A 1 151 ? 11.698 -2.025 -17.895 1.00 91.69 151 THR A O 1
ATOM 1253 N N . ILE A 1 152 ? 11.996 -3.183 -15.992 1.00 90.69 152 ILE A N 1
ATOM 1254 C CA . ILE A 1 152 ? 10.793 -4.026 -16.123 1.00 90.69 152 ILE A CA 1
ATOM 1255 C C . ILE A 1 152 ? 9.525 -3.168 -16.239 1.00 90.69 152 ILE A C 1
ATOM 1257 O O . ILE A 1 152 ? 8.657 -3.441 -17.065 1.00 90.69 152 ILE A O 1
ATOM 1261 N N . HIS A 1 153 ? 9.439 -2.081 -15.468 1.00 90.19 153 HIS A N 1
ATOM 1262 C CA . HIS A 1 153 ? 8.320 -1.132 -15.535 1.00 90.19 153 HIS A CA 1
ATOM 1263 C C . HIS A 1 153 ? 8.415 -0.135 -16.709 1.00 90.19 153 HIS A C 1
ATOM 1265 O O . HIS A 1 153 ? 7.543 0.726 -16.870 1.00 90.19 153 HIS A O 1
ATOM 1271 N N . ARG A 1 154 ? 9.465 -0.217 -17.542 1.00 89.69 154 ARG A N 1
ATOM 1272 C CA . ARG A 1 154 ? 9.795 0.752 -18.607 1.00 89.69 154 ARG A CA 1
ATOM 1273 C C . ARG A 1 154 ? 9.848 2.186 -18.082 1.00 89.69 154 ARG A C 1
ATOM 1275 O O . ARG A 1 154 ? 9.289 3.107 -18.674 1.00 89.69 154 ARG A O 1
ATOM 1282 N N . ARG A 1 155 ? 10.427 2.358 -16.895 1.00 90.44 155 ARG A N 1
ATOM 1283 C CA . ARG A 1 155 ? 10.517 3.618 -16.144 1.00 90.44 155 ARG A CA 1
ATOM 1284 C C . ARG A 1 155 ? 11.941 4.134 -15.971 1.00 90.44 155 ARG A C 1
ATOM 1286 O O . ARG A 1 155 ? 12.100 5.195 -15.383 1.00 90.44 155 ARG A O 1
ATOM 1293 N N . LEU A 1 156 ? 12.951 3.435 -16.489 1.00 90.56 156 LEU A N 1
ATOM 1294 C CA . LEU A 1 156 ? 14.314 3.977 -16.571 1.00 90.56 156 LEU A CA 1
ATOM 1295 C C . LEU A 1 156 ? 14.341 5.262 -17.422 1.00 90.56 156 LEU A C 1
ATOM 1297 O O . LEU A 1 156 ? 13.486 5.442 -18.290 1.00 90.56 156 LEU A O 1
ATOM 1301 N N . TYR A 1 157 ? 15.305 6.143 -17.170 1.00 88.50 157 TYR A N 1
ATOM 1302 C CA . TYR A 1 157 ? 15.532 7.344 -17.973 1.00 88.50 157 TYR A CA 1
ATOM 1303 C C . TYR A 1 157 ? 16.251 6.992 -19.277 1.00 88.50 157 TYR A C 1
ATOM 1305 O O . TYR A 1 157 ? 17.472 6.999 -19.320 1.00 88.50 157 TYR A O 1
ATOM 1313 N N . THR A 1 158 ? 15.483 6.657 -20.307 1.00 90.19 158 THR A N 1
ATOM 1314 C CA . THR A 1 158 ? 15.950 6.560 -21.696 1.00 90.19 158 THR A CA 1
ATOM 1315 C C . THR A 1 158 ? 15.724 7.889 -22.411 1.00 90.19 158 THR A C 1
ATOM 1317 O O . THR A 1 158 ? 14.814 8.638 -22.024 1.00 90.19 158 THR A O 1
ATOM 1320 N N . MET A 1 159 ? 16.504 8.191 -23.453 1.00 88.12 159 MET A N 1
ATOM 1321 C CA . MET A 1 159 ? 16.346 9.461 -24.180 1.00 88.12 159 MET A CA 1
ATOM 1322 C C . MET A 1 159 ? 14.925 9.665 -24.728 1.00 88.12 159 MET A C 1
ATOM 1324 O O . MET A 1 159 ? 14.371 10.754 -24.578 1.00 88.12 159 MET A O 1
ATOM 1328 N N . ASP A 1 160 ? 14.260 8.615 -25.231 1.00 87.56 160 ASP A N 1
ATOM 1329 C CA . ASP A 1 160 ? 12.867 8.709 -25.706 1.00 87.56 160 ASP A CA 1
ATOM 1330 C C . ASP A 1 160 ? 11.871 9.153 -24.613 1.00 87.56 160 ASP A C 1
ATOM 1332 O O . ASP A 1 160 ? 10.826 9.747 -24.892 1.00 87.56 160 ASP A O 1
ATOM 1336 N N . ARG A 1 161 ? 12.163 8.847 -23.343 1.00 89.06 161 ARG A N 1
ATOM 1337 C CA . ARG A 1 161 ? 11.331 9.249 -22.201 1.00 89.06 161 ARG A CA 1
ATOM 1338 C C . ARG A 1 161 ? 11.659 10.650 -21.715 1.00 89.06 161 ARG A C 1
ATOM 1340 O O . ARG A 1 161 ? 10.749 11.327 -21.237 1.00 89.06 161 ARG A O 1
ATOM 1347 N N . LEU A 1 162 ? 12.922 11.061 -21.794 1.00 88.19 162 LEU A N 1
ATOM 1348 C CA . LEU A 1 162 ? 13.340 12.421 -21.455 1.00 88.19 162 LEU A CA 1
ATOM 1349 C C . LEU A 1 162 ? 12.727 13.433 -22.427 1.00 88.19 162 LEU A C 1
ATOM 1351 O O . LEU A 1 162 ? 12.176 14.439 -21.978 1.00 88.19 162 LEU A O 1
ATOM 1355 N N . ASP A 1 163 ? 12.684 13.101 -23.716 1.00 87.62 163 ASP A N 1
ATOM 1356 C CA . ASP A 1 163 ? 12.051 13.944 -24.730 1.00 87.62 163 ASP A CA 1
ATOM 1357 C C . ASP A 1 163 ? 10.548 14.137 -24.469 1.00 87.62 163 ASP A C 1
ATOM 1359 O O . ASP A 1 163 ? 10.059 15.264 -24.395 1.00 87.62 163 ASP A O 1
ATOM 1363 N N . LYS A 1 164 ? 9.826 13.055 -24.136 1.00 86.12 164 LYS A N 1
ATOM 1364 C CA . LYS A 1 164 ? 8.414 13.116 -23.693 1.00 86.12 164 LYS A CA 1
ATOM 1365 C C . LYS A 1 164 ? 8.201 13.985 -22.452 1.00 86.12 164 LYS A C 1
ATOM 1367 O O . LYS A 1 164 ? 7.067 14.323 -22.115 1.00 86.12 164 LYS A O 1
ATOM 1372 N N . TRP A 1 165 ? 9.257 14.285 -21.702 1.00 83.75 165 TRP A N 1
ATOM 1373 C CA . TRP A 1 165 ? 9.211 15.142 -20.522 1.00 83.75 165 TRP A CA 1
ATOM 1374 C C . TRP A 1 165 ? 9.589 16.597 -20.814 1.00 83.75 165 TRP A C 1
ATOM 1376 O O . TRP A 1 165 ? 9.637 17.378 -19.859 1.00 83.75 165 TRP A O 1
ATOM 1386 N N . GLY A 1 166 ? 9.803 16.950 -22.085 1.00 83.62 166 GLY A N 1
ATOM 1387 C CA . GLY A 1 166 ? 10.231 18.273 -22.540 1.00 83.62 166 GLY A CA 1
ATOM 1388 C C . GLY A 1 166 ? 11.729 18.522 -22.360 1.00 83.62 166 GLY A C 1
ATOM 1389 O O . GLY A 1 166 ? 12.168 19.666 -22.411 1.00 83.62 166 GLY A O 1
ATOM 1390 N N . ILE A 1 167 ? 12.512 17.473 -22.085 1.00 84.62 167 ILE A N 1
ATOM 1391 C CA . ILE A 1 167 ? 13.972 17.551 -22.018 1.00 84.62 167 ILE A CA 1
ATOM 1392 C C . ILE A 1 167 ? 14.486 17.129 -23.393 1.00 84.62 167 ILE A C 1
ATOM 1394 O O . ILE A 1 167 ? 14.702 15.947 -23.646 1.00 84.62 167 ILE A O 1
ATOM 1398 N N . HIS A 1 168 ? 14.619 18.106 -24.287 1.00 82.69 168 HIS A N 1
ATOM 1399 C CA . HIS A 1 168 ? 15.108 17.884 -25.643 1.00 82.69 168 HIS A CA 1
ATOM 1400 C C . HIS A 1 168 ? 16.630 17.732 -25.622 1.00 82.69 168 HIS A C 1
ATOM 1402 O O . HIS A 1 168 ? 17.374 18.710 -25.562 1.00 82.69 168 HIS A O 1
ATOM 1408 N N . THR A 1 169 ? 17.085 16.486 -25.622 1.00 81.31 169 THR A N 1
ATOM 1409 C CA . THR A 1 169 ? 18.491 16.102 -25.779 1.00 81.31 169 THR A CA 1
ATOM 1410 C C . THR A 1 169 ? 18.651 15.266 -27.038 1.00 81.31 169 THR A C 1
ATOM 1412 O O . THR A 1 169 ? 17.661 14.822 -27.621 1.00 81.31 169 THR A O 1
ATOM 1415 N N . ASP A 1 170 ? 19.897 15.032 -27.450 1.00 85.06 170 ASP A N 1
ATOM 1416 C CA . ASP A 1 170 ? 20.185 14.057 -28.497 1.00 85.06 170 ASP A CA 1
ATOM 1417 C C . ASP A 1 170 ? 19.558 12.704 -28.121 1.00 85.06 170 ASP A C 1
ATOM 1419 O O . ASP A 1 170 ? 19.780 12.185 -27.024 1.00 85.06 170 ASP A O 1
ATOM 1423 N N . GLN A 1 171 ? 18.695 12.187 -28.996 1.00 88.00 171 GLN A N 1
ATOM 1424 C CA . GLN A 1 171 ? 17.896 10.994 -28.723 1.00 88.00 171 GLN A CA 1
ATOM 1425 C C . GLN A 1 171 ? 18.645 9.698 -29.024 1.00 88.00 171 GLN A C 1
ATOM 1427 O O . GLN A 1 171 ? 18.103 8.608 -28.834 1.00 88.00 171 GLN A O 1
ATOM 1432 N N . VAL A 1 172 ? 19.875 9.801 -29.514 1.00 91.81 172 VAL A N 1
ATOM 1433 C CA . VAL A 1 172 ? 20.700 8.663 -29.892 1.00 91.81 172 VAL A CA 1
ATOM 1434 C C . VAL A 1 172 ? 21.198 7.911 -28.646 1.00 91.81 172 VAL A C 1
ATOM 1436 O O . VAL A 1 172 ? 21.448 8.485 -27.588 1.00 91.81 172 VAL A O 1
ATOM 1439 N N . CYS A 1 173 ? 21.341 6.592 -28.765 1.00 90.88 173 CYS A N 1
ATOM 1440 C CA . CYS A 1 173 ? 21.842 5.703 -27.726 1.00 90.88 173 CYS A CA 1
ATOM 1441 C C . CYS A 1 173 ? 23.238 6.100 -27.246 1.00 90.88 173 CYS A C 1
ATOM 1443 O O . CYS A 1 173 ? 24.186 6.163 -28.034 1.00 90.88 173 CYS A O 1
ATOM 1445 N N . ALA A 1 174 ? 23.388 6.242 -25.927 1.00 88.44 174 ALA A N 1
ATOM 1446 C CA . ALA A 1 174 ? 24.654 6.590 -25.293 1.00 88.44 174 ALA A CA 1
ATOM 1447 C C . ALA A 1 174 ? 25.774 5.553 -25.521 1.00 88.44 174 ALA A C 1
ATOM 1449 O O . ALA A 1 174 ? 26.950 5.895 -25.408 1.00 88.44 174 ALA A O 1
ATOM 1450 N N . LEU A 1 175 ? 25.426 4.298 -25.842 1.00 90.88 175 LEU A N 1
ATOM 1451 C CA . LEU A 1 175 ? 26.386 3.209 -26.048 1.00 90.88 175 LEU A CA 1
ATOM 1452 C C . LEU A 1 175 ? 26.851 3.097 -27.504 1.00 90.88 175 LEU A C 1
ATOM 1454 O O . LEU A 1 175 ? 28.047 3.178 -27.770 1.00 90.88 175 LEU A O 1
ATOM 1458 N N . CYS A 1 176 ? 25.929 2.886 -28.450 1.00 92.12 176 CYS A N 1
ATOM 1459 C CA . CYS A 1 176 ? 26.290 2.655 -29.855 1.00 92.12 176 CYS A CA 1
ATOM 1460 C C . CYS A 1 176 ? 26.398 3.939 -30.682 1.00 92.12 176 CYS A C 1
ATOM 1462 O O . CYS A 1 176 ? 27.031 3.912 -31.731 1.00 92.12 176 CYS A O 1
ATOM 1464 N N . LYS A 1 177 ? 25.786 5.045 -30.235 1.00 91.44 177 LYS A N 1
ATOM 1465 C CA . LYS A 1 177 ? 25.703 6.316 -30.969 1.00 91.44 177 LYS A CA 1
ATOM 1466 C C . LYS A 1 177 ? 25.118 6.206 -32.392 1.00 91.44 177 LYS A C 1
ATOM 1468 O O . LYS A 1 177 ? 25.424 7.036 -33.240 1.00 91.44 177 LYS A O 1
ATOM 1473 N N . GLN A 1 178 ? 24.304 5.183 -32.662 1.00 89.94 178 GLN A N 1
ATOM 1474 C CA . GLN A 1 178 ? 23.783 4.878 -34.006 1.00 89.94 178 GLN A CA 1
ATOM 1475 C C . GLN A 1 178 ? 22.255 4.936 -34.097 1.00 89.94 178 GLN A C 1
ATOM 1477 O O . GLN A 1 178 ? 21.722 5.479 -35.058 1.00 89.94 178 GLN A O 1
ATOM 1482 N N . GLU A 1 179 ? 21.544 4.392 -33.108 1.00 90.62 179 GLU A N 1
ATOM 1483 C CA . GLU A 1 179 ? 20.075 4.314 -33.099 1.00 90.62 179 GLU A CA 1
ATOM 1484 C C . GLU A 1 179 ? 19.477 5.076 -31.912 1.00 90.62 179 GLU A C 1
ATOM 1486 O O . GLU A 1 179 ? 20.191 5.439 -30.979 1.00 90.62 179 GLU A O 1
ATOM 1491 N N . LEU A 1 180 ? 18.157 5.288 -31.918 1.00 90.94 180 LEU A N 1
ATOM 1492 C CA . LEU A 1 180 ? 17.434 5.947 -30.826 1.00 90.94 180 LEU A CA 1
ATOM 1493 C C . LEU A 1 180 ? 17.508 5.154 -29.512 1.00 90.94 180 LEU A C 1
ATOM 1495 O O . LEU A 1 180 ? 17.267 3.943 -29.468 1.00 90.94 180 LEU A O 1
ATOM 1499 N N . GLU A 1 181 ? 17.760 5.853 -28.406 1.00 92.06 181 GLU A N 1
ATOM 1500 C CA . GLU A 1 181 ? 17.798 5.246 -27.083 1.00 92.06 181 GLU A CA 1
ATOM 1501 C C . GLU A 1 181 ? 16.393 4.954 -26.555 1.00 92.06 181 GLU A C 1
ATOM 1503 O O . GLU A 1 181 ? 15.688 5.820 -26.033 1.00 92.06 181 GLU A O 1
ATOM 1508 N N . THR A 1 182 ? 16.013 3.684 -26.641 1.00 92.50 182 THR A N 1
ATOM 1509 C CA . THR A 1 182 ? 14.799 3.134 -26.033 1.00 92.50 182 THR A CA 1
ATOM 1510 C C . THR A 1 182 ? 15.162 1.975 -25.110 1.00 92.50 182 THR A C 1
ATOM 1512 O O . THR A 1 182 ? 16.238 1.392 -25.241 1.00 92.50 182 THR A O 1
ATOM 1515 N N . HIS A 1 183 ? 14.257 1.561 -24.213 1.00 91.12 183 HIS A N 1
ATOM 1516 C CA . HIS A 1 183 ? 14.460 0.333 -23.422 1.00 91.12 183 HIS A CA 1
ATOM 1517 C C . HIS A 1 183 ? 14.727 -0.886 -24.310 1.00 91.12 183 HIS A C 1
ATOM 1519 O O . HIS A 1 183 ? 15.551 -1.725 -23.960 1.00 91.12 183 HIS A O 1
ATOM 1525 N N . GLN A 1 184 ? 14.038 -0.985 -25.451 1.00 90.69 184 GLN A N 1
ATOM 1526 C CA . GLN A 1 184 ? 14.194 -2.115 -26.364 1.00 90.69 184 GLN A CA 1
ATOM 1527 C C . GLN A 1 184 ? 15.582 -2.120 -27.008 1.00 90.69 184 GLN A C 1
ATOM 1529 O O . GLN A 1 184 ? 16.254 -3.152 -27.016 1.00 90.69 184 GLN A O 1
ATOM 1534 N N . HIS A 1 185 ? 16.024 -0.964 -27.506 1.00 91.94 185 HIS A N 1
ATOM 1535 C CA . HIS A 1 185 ? 17.350 -0.834 -28.091 1.00 91.94 185 HIS A CA 1
ATOM 1536 C C . HIS A 1 185 ? 18.428 -1.084 -27.031 1.00 91.94 185 HIS A C 1
ATOM 1538 O O . HIS A 1 185 ? 19.221 -2.008 -27.181 1.00 91.94 185 HIS A O 1
ATOM 1544 N N . LEU A 1 186 ? 18.393 -0.344 -25.918 1.00 90.94 186 LEU A N 1
ATOM 1545 C CA . LEU A 1 186 ? 19.423 -0.365 -24.878 1.00 90.94 186 LEU A CA 1
ATOM 1546 C C . LEU A 1 186 ? 19.692 -1.769 -24.313 1.00 90.94 186 LEU A C 1
ATOM 1548 O O . LEU A 1 186 ? 20.847 -2.100 -24.071 1.00 90.94 186 LEU A O 1
ATOM 1552 N N . PHE A 1 187 ? 18.650 -2.585 -24.111 1.00 89.62 187 PHE A N 1
ATOM 1553 C CA . PHE A 1 187 ? 18.787 -3.902 -23.474 1.00 89.62 187 PHE A CA 1
ATOM 1554 C C . PHE A 1 187 ? 18.772 -5.097 -24.437 1.00 89.62 187 PHE A C 1
ATOM 1556 O O . PHE A 1 187 ? 19.236 -6.162 -24.042 1.00 89.62 187 PHE A O 1
ATOM 1563 N N . PHE A 1 188 ? 18.237 -4.967 -25.660 1.00 90.38 188 PHE A N 1
ATOM 1564 C CA . PHE A 1 188 ? 18.020 -6.131 -26.537 1.00 90.38 188 PHE A CA 1
ATOM 1565 C C . PHE A 1 188 ? 18.515 -5.975 -27.977 1.00 90.38 188 PHE A C 1
ATOM 1567 O O . PHE A 1 188 ? 18.671 -6.987 -28.650 1.00 90.38 188 PHE A O 1
ATOM 1574 N N . SER A 1 189 ? 18.724 -4.751 -28.477 1.00 91.94 189 SER A N 1
ATOM 1575 C CA . SER A 1 189 ? 19.091 -4.527 -29.896 1.00 91.94 189 SER A CA 1
ATOM 1576 C C . SER A 1 189 ? 20.431 -3.806 -30.073 1.00 91.94 189 SER A C 1
ATOM 1578 O O . SER A 1 189 ? 21.025 -3.857 -31.144 1.00 91.94 189 SER A O 1
ATOM 1580 N N . CYS A 1 190 ? 20.938 -3.152 -29.026 1.00 93.31 190 CYS A N 1
ATOM 1581 C CA . CYS A 1 190 ? 22.186 -2.410 -29.069 1.00 93.31 190 CYS A CA 1
ATOM 1582 C C . CYS A 1 190 ? 23.378 -3.360 -29.238 1.00 93.31 190 CYS A C 1
ATOM 1584 O O . CYS A 1 190 ? 23.694 -4.160 -28.356 1.00 93.31 190 CYS A O 1
ATOM 1586 N N . THR A 1 191 ? 24.086 -3.216 -30.358 1.00 92.62 191 THR A N 1
ATOM 1587 C CA . THR A 1 191 ? 25.267 -4.020 -30.708 1.00 92.62 191 THR A CA 1
ATOM 1588 C C . THR A 1 191 ? 26.388 -3.902 -29.681 1.00 92.62 191 THR A C 1
ATOM 1590 O O . THR A 1 191 ? 27.092 -4.875 -29.427 1.00 92.62 191 THR A O 1
ATOM 1593 N N . MET A 1 192 ? 26.544 -2.726 -29.069 1.00 91.56 192 MET A N 1
ATOM 1594 C CA . MET A 1 192 ? 27.528 -2.494 -28.013 1.00 91.56 192 MET A CA 1
ATOM 1595 C C . MET A 1 192 ? 27.107 -3.134 -26.690 1.00 91.56 192 MET A C 1
ATOM 1597 O O . MET A 1 192 ? 27.943 -3.750 -26.041 1.00 91.56 192 MET A O 1
ATOM 1601 N N . ALA A 1 193 ? 25.827 -3.048 -26.311 1.00 88.75 193 ALA A N 1
ATOM 1602 C CA . ALA A 1 193 ? 25.328 -3.684 -25.090 1.00 88.75 193 ALA A CA 1
ATOM 1603 C C . ALA A 1 193 ? 25.433 -5.216 -25.149 1.00 88.75 193 ALA A C 1
ATOM 1605 O O . ALA A 1 193 ? 25.714 -5.842 -24.137 1.00 88.75 193 ALA A O 1
ATOM 1606 N N . ALA A 1 194 ? 25.269 -5.810 -26.335 1.00 87.25 194 ALA A N 1
ATOM 1607 C CA . ALA A 1 194 ? 25.410 -7.252 -26.542 1.00 87.25 194 ALA A CA 1
ATOM 1608 C C . ALA A 1 194 ? 26.858 -7.775 -26.426 1.00 87.25 194 ALA A C 1
ATOM 1610 O O . ALA A 1 194 ? 27.062 -8.985 -26.377 1.00 87.25 194 ALA A O 1
ATOM 1611 N N . ARG A 1 195 ? 27.864 -6.888 -26.434 1.00 84.62 195 ARG A N 1
ATOM 1612 C CA . ARG A 1 195 ? 29.295 -7.239 -26.355 1.00 84.62 195 ARG A CA 1
ATOM 1613 C C . ARG A 1 195 ? 29.873 -7.158 -24.937 1.00 84.62 195 ARG A C 1
ATOM 1615 O O . ARG A 1 195 ? 31.040 -7.501 -24.766 1.00 84.62 195 ARG A O 1
ATOM 1622 N N . ILE A 1 196 ? 29.100 -6.654 -23.975 1.00 72.06 196 ILE A N 1
ATOM 1623 C CA . ILE A 1 196 ? 29.478 -6.482 -22.561 1.00 72.06 196 ILE A CA 1
ATOM 1624 C C . ILE A 1 196 ? 28.978 -7.687 -21.768 1.00 72.06 196 ILE A C 1
ATOM 1626 O O . ILE A 1 196 ? 29.751 -8.178 -20.919 1.00 72.06 196 ILE A O 1
#

pLDDT: mean 87.48, std 5.79, range [55.12, 95.44]